Protein AF-A0AAW2UNB6-F1 (afdb_monomer_lite)

pLDDT: mean 79.35, std 23.28, range [27.25, 98.31]

Sequence (263 aa):
MTTSFGAATAAIIADDPKLHLARNSCGLRTASNSLLLTKRPHLFCPSSSPTASSLIRAVSTQPRYVDPLNVTAMACPALPLCPLAIAEAERGIPDLLKRVRAVFEKVGLKYNESVVIRVTGCPNGCARPYMAELGLVGDGPNSYQIWLGGTPNQTLLAKAFKDKVKIQDLEKVLEPLFYHWKRKRLSKESFGDFTNRMGHEKLLELVNKWEGIPLGASRYNLKLFADKETYEAMDTLARLQDKSAHQLAMDIIRDYVASHRKW

Secondary structure (DSSP, 8-state):
----------------TT----TT-TTS-SSSS-----SS--------------SS------GGGS-HHHHH-EE---TTT-TT-SS--TTTHHHHHHHHHHHHHHHT--TT----EEEESSTT-TT-GGGSSEEEEEEETTEEEEEE---TTS-S--EEEEEEEEGGGHHHHHHHHHHHHHHHPPTT--HHHHHHHH-HHHHHHHHHT---S--------------HHHHHHHHHHHHHTT--HHHHHHHHHHHHHHHH---

Structure (mmCIF, N/CA/C/O backbone):
data_AF-A0AAW2UNB6-F1
#
_entry.id   AF-A0AAW2UNB6-F1
#
loop_
_atom_site.group_PDB
_atom_site.id
_atom_site.type_symbol
_atom_site.label_atom_id
_atom_site.label_alt_id
_atom_site.label_comp_id
_atom_site.label_asym_id
_atom_site.label_entity_id
_atom_site.label_seq_id
_atom_site.pdbx_PDB_ins_code
_atom_site.Cartn_x
_atom_site.Cartn_y
_at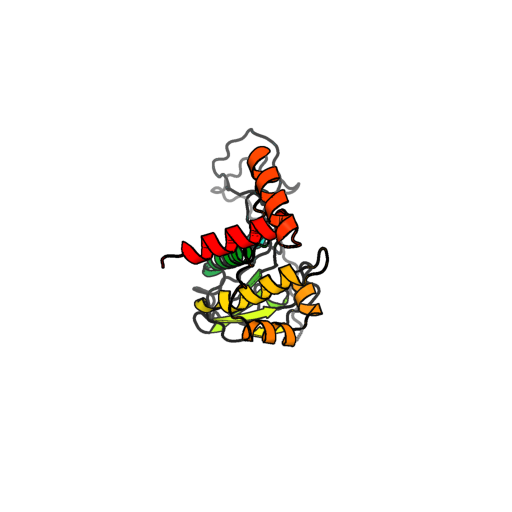om_site.Cartn_z
_atom_site.occupancy
_atom_site.B_iso_or_equiv
_atom_site.auth_seq_id
_atom_site.auth_comp_id
_atom_site.auth_asym_id
_atom_site.auth_atom_id
_atom_site.pdbx_PDB_model_num
ATOM 1 N N . MET A 1 1 ? 32.912 10.767 -16.570 1.00 33.16 1 MET A N 1
ATOM 2 C CA . MET A 1 1 ? 32.385 11.294 -17.846 1.00 33.16 1 MET A CA 1
ATOM 3 C C . MET A 1 1 ? 31.002 11.861 -17.589 1.00 33.16 1 MET A C 1
ATOM 5 O O . MET A 1 1 ? 30.066 11.114 -17.353 1.00 33.16 1 MET A O 1
ATOM 9 N N . THR A 1 2 ? 30.914 13.182 -17.512 1.00 30.66 2 THR A N 1
ATOM 10 C CA . THR A 1 2 ? 29.691 13.963 -17.311 1.00 30.66 2 THR A CA 1
ATOM 11 C C . THR A 1 2 ? 29.057 14.255 -18.667 1.00 30.66 2 THR A C 1
ATOM 13 O O . THR A 1 2 ? 29.658 14.964 -19.468 1.00 30.66 2 THR A O 1
ATOM 16 N N . THR A 1 3 ? 27.855 13.747 -18.937 1.00 30.19 3 THR A N 1
ATOM 17 C CA . THR A 1 3 ? 27.046 14.206 -20.076 1.00 30.19 3 THR A CA 1
ATOM 18 C C . THR A 1 3 ? 25.967 15.149 -19.563 1.00 30.19 3 THR A C 1
ATOM 20 O O . THR A 1 3 ? 24.977 14.728 -18.964 1.00 30.19 3 THR A O 1
ATOM 23 N N . SER A 1 4 ? 26.188 16.440 -19.783 1.00 30.59 4 SER A N 1
ATOM 24 C CA . SER A 1 4 ? 25.182 17.491 -19.683 1.00 30.59 4 SER A CA 1
ATOM 25 C C . SER A 1 4 ? 24.093 17.255 -20.730 1.00 30.59 4 SER A C 1
ATOM 27 O O . SER A 1 4 ? 24.366 17.326 -21.928 1.00 30.59 4 SER A O 1
ATOM 29 N N . PHE A 1 5 ? 22.861 16.989 -20.298 1.00 33.62 5 PHE A N 1
ATOM 30 C CA . PHE A 1 5 ? 21.703 17.035 -21.187 1.00 33.62 5 PHE A CA 1
ATOM 31 C C . PHE A 1 5 ? 21.308 18.498 -21.402 1.00 33.62 5 PHE A C 1
ATOM 33 O O . PHE A 1 5 ? 20.964 19.205 -20.455 1.00 33.62 5 PHE A O 1
ATOM 40 N N . GLY A 1 6 ? 21.433 18.945 -22.653 1.00 28.44 6 GLY A N 1
ATOM 41 C CA . GLY A 1 6 ? 21.100 20.290 -23.105 1.00 28.44 6 GLY A CA 1
ATOM 42 C C . GLY A 1 6 ? 19.622 20.635 -22.922 1.00 28.44 6 GLY A C 1
ATOM 43 O O . GLY A 1 6 ? 18.753 19.764 -22.857 1.00 28.44 6 GLY A O 1
ATOM 44 N N . ALA A 1 7 ? 19.362 21.938 -22.825 1.00 29.05 7 ALA A N 1
ATOM 45 C CA . ALA A 1 7 ? 18.032 22.521 -22.767 1.00 29.05 7 ALA A CA 1
ATOM 46 C C . ALA A 1 7 ? 17.142 21.991 -23.906 1.00 29.05 7 ALA A C 1
ATOM 48 O O . ALA A 1 7 ? 17.552 21.961 -25.065 1.00 29.05 7 ALA A O 1
ATOM 49 N N . ALA A 1 8 ? 15.921 21.575 -23.568 1.00 30.23 8 ALA A N 1
ATOM 50 C CA . ALA A 1 8 ? 14.939 21.127 -24.543 1.00 30.23 8 ALA A CA 1
ATOM 51 C C . ALA A 1 8 ? 14.483 22.314 -25.404 1.00 30.23 8 ALA A C 1
ATOM 53 O O . ALA A 1 8 ? 13.726 23.172 -24.948 1.00 30.23 8 ALA A O 1
ATOM 54 N N . THR A 1 9 ? 14.935 22.360 -26.654 1.00 27.25 9 THR A N 1
ATOM 55 C CA . THR A 1 9 ? 14.352 23.216 -27.688 1.00 27.25 9 THR A CA 1
ATOM 56 C C . THR A 1 9 ? 12.923 22.735 -27.929 1.00 27.25 9 THR A C 1
ATOM 58 O O . THR A 1 9 ? 12.704 21.595 -28.338 1.00 27.25 9 THR A O 1
ATOM 61 N N . ALA A 1 10 ? 11.933 23.572 -27.622 1.00 31.66 10 ALA A N 1
ATOM 62 C CA . ALA A 1 10 ? 10.537 23.274 -27.907 1.00 31.66 10 ALA A CA 1
ATOM 63 C C . ALA A 1 10 ? 10.350 23.133 -29.426 1.00 31.66 10 ALA A C 1
ATOM 65 O O . ALA A 1 10 ? 10.531 24.097 -30.167 1.00 31.66 10 ALA A O 1
ATOM 66 N N . ALA A 1 11 ? 9.995 21.937 -29.897 1.00 30.02 11 ALA A N 1
ATOM 67 C CA . ALA A 1 11 ? 9.543 21.751 -31.267 1.00 30.02 11 ALA A CA 1
ATOM 68 C C . ALA A 1 11 ? 8.113 22.299 -31.374 1.00 30.02 11 ALA A C 1
ATOM 70 O O . ALA A 1 11 ? 7.162 21.705 -30.867 1.00 30.02 11 ALA A O 1
ATOM 71 N N . ILE A 1 12 ? 7.975 23.469 -31.993 1.00 36.62 12 ILE A N 1
ATOM 72 C CA . ILE A 1 12 ? 6.683 24.027 -32.387 1.00 36.62 12 ILE A CA 1
ATOM 73 C C . ILE A 1 12 ? 6.229 23.220 -33.606 1.00 36.62 12 ILE A C 1
ATOM 75 O O . ILE A 1 12 ? 6.825 23.332 -34.674 1.00 36.62 12 ILE A O 1
ATOM 79 N N . ILE A 1 13 ? 5.206 22.379 -33.447 1.00 41.16 13 ILE A N 1
ATOM 80 C CA . ILE A 1 13 ? 4.530 21.755 -34.589 1.00 41.16 13 ILE A CA 1
ATOM 81 C C . ILE A 1 13 ? 3.732 22.872 -35.264 1.00 41.16 13 ILE A C 1
ATOM 83 O O . ILE A 1 13 ? 2.680 23.275 -34.770 1.00 41.16 13 ILE A O 1
ATOM 87 N N . ALA A 1 14 ? 4.288 23.433 -36.334 1.00 39.94 14 ALA A N 1
ATOM 88 C CA . ALA A 1 14 ? 3.606 24.417 -37.157 1.00 39.94 14 ALA A CA 1
ATOM 89 C C . ALA A 1 14 ? 2.540 23.710 -38.008 1.00 39.94 14 ALA A C 1
ATOM 91 O O . ALA A 1 14 ? 2.872 22.819 -38.784 1.00 39.94 14 ALA A O 1
ATOM 92 N N . ASP A 1 15 ? 1.283 24.108 -37.802 1.00 47.50 15 ASP A N 1
ATOM 93 C CA . ASP A 1 15 ? 0.131 23.957 -38.700 1.00 47.50 15 ASP A CA 1
ATOM 94 C C . ASP A 1 15 ? 0.081 22.663 -39.539 1.00 47.50 15 ASP A C 1
ATOM 96 O O . ASP A 1 15 ? 0.280 22.674 -40.754 1.00 47.50 15 ASP A O 1
ATOM 100 N N . ASP A 1 16 ? -0.264 21.540 -38.900 1.00 46.62 16 ASP A N 1
ATOM 101 C CA . ASP A 1 16 ? -0.720 20.353 -39.630 1.00 46.62 16 ASP A CA 1
ATOM 102 C C . ASP A 1 16 ? -2.157 20.602 -40.147 1.00 46.62 16 ASP A C 1
ATOM 104 O O . ASP A 1 16 ? -3.067 20.826 -39.338 1.00 46.62 16 ASP A O 1
ATOM 108 N N . PRO A 1 17 ? -2.407 20.552 -41.471 1.00 48.25 17 PRO A N 1
ATOM 109 C CA . PRO A 1 17 ? -3.712 20.846 -42.067 1.00 48.25 17 PRO A CA 1
ATOM 110 C C . PRO A 1 17 ? -4.826 19.870 -41.657 1.00 48.25 17 PRO A C 1
ATOM 112 O O . PRO A 1 17 ? -5.994 20.144 -41.923 1.00 48.25 17 PRO A O 1
ATOM 115 N N . LYS A 1 18 ? -4.509 18.742 -41.004 1.00 40.97 18 LYS A N 1
ATOM 116 C CA . LYS A 1 18 ? -5.511 17.812 -40.450 1.00 40.97 18 LYS A CA 1
ATOM 117 C C . LYS A 1 18 ? -5.916 18.140 -39.007 1.00 40.97 18 LYS A C 1
ATOM 119 O O . LYS A 1 18 ? -6.888 17.574 -38.508 1.00 40.97 18 LYS A O 1
ATOM 124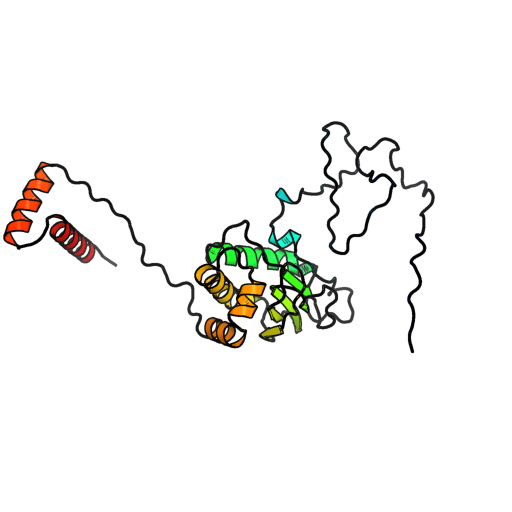 N N . LEU A 1 19 ? -5.208 19.051 -38.337 1.00 39.25 19 LEU A N 1
ATOM 125 C CA . LEU A 1 19 ? -5.447 19.468 -36.953 1.00 39.25 19 LEU A CA 1
ATOM 126 C C . LEU A 1 19 ? -6.080 20.866 -36.915 1.00 39.25 19 LEU A C 1
ATOM 128 O O . LEU A 1 19 ? -5.443 21.876 -36.629 1.00 39.25 19 LEU A O 1
ATOM 132 N N . HIS A 1 20 ? -7.386 20.933 -37.169 1.00 38.94 20 HIS A N 1
ATOM 133 C CA . HIS A 1 20 ? -8.144 22.175 -37.017 1.00 38.94 20 HIS A CA 1
ATOM 134 C C . HIS A 1 20 ? -8.488 22.442 -35.541 1.00 38.94 20 HIS A C 1
ATOM 136 O O . HIS A 1 20 ? -9.524 22.012 -35.033 1.00 38.94 20 HIS A O 1
ATOM 142 N N . LEU A 1 21 ? -7.634 23.197 -34.844 1.00 41.09 21 LEU A N 1
ATOM 143 C CA . LEU A 1 21 ? -7.972 23.800 -33.551 1.00 41.09 21 LEU A CA 1
ATOM 144 C C . LEU A 1 21 ? -8.838 25.048 -33.787 1.00 41.09 21 LEU A C 1
ATOM 146 O O . LEU A 1 21 ? -8.378 26.055 -34.328 1.00 41.09 21 LEU A O 1
ATOM 150 N N . ALA A 1 22 ? -10.113 24.990 -33.398 1.00 34.66 22 ALA A N 1
ATOM 151 C CA . ALA A 1 22 ? -11.035 26.113 -33.541 1.00 34.66 22 ALA A CA 1
ATOM 152 C C . ALA A 1 22 ? -10.519 27.350 -32.776 1.00 34.66 22 ALA A C 1
ATOM 154 O O . ALA A 1 22 ? -10.345 27.314 -31.558 1.00 34.66 22 ALA A O 1
ATOM 155 N N . ARG A 1 23 ? -10.324 28.476 -33.482 1.00 39.12 23 ARG A N 1
ATOM 156 C CA . ARG A 1 23 ? -9.738 29.722 -32.935 1.00 39.12 23 ARG A CA 1
ATOM 157 C C . ARG A 1 23 ? -10.489 30.305 -31.719 1.00 39.12 23 ARG A C 1
ATOM 159 O O . ARG A 1 23 ? -9.885 31.050 -30.947 1.00 39.12 23 ARG A O 1
ATOM 166 N N . ASN A 1 24 ? -11.746 29.906 -31.489 1.00 35.03 24 ASN A N 1
ATOM 167 C CA . ASN A 1 24 ? -12.619 30.429 -30.427 1.00 35.03 24 ASN A CA 1
ATOM 168 C C . ASN A 1 24 ? -13.118 29.388 -29.402 1.00 35.03 24 ASN A C 1
ATOM 170 O O . ASN A 1 24 ? -14.118 29.625 -28.729 1.00 35.03 24 ASN A O 1
ATOM 174 N N . SER A 1 25 ? -12.434 28.256 -29.210 1.00 33.47 25 SER A N 1
ATOM 175 C CA . SER A 1 25 ? -12.732 27.387 -28.061 1.00 33.47 25 SER A CA 1
ATOM 176 C C . SER A 1 25 ? -12.062 27.912 -26.784 1.00 33.47 25 SER A C 1
ATOM 178 O O . SER A 1 25 ? -10.837 27.859 -26.650 1.00 33.47 25 SER A O 1
ATOM 180 N N . CYS A 1 26 ? -12.857 28.370 -25.814 1.00 37.81 26 CYS A N 1
ATOM 181 C CA . CYS A 1 26 ? -12.414 28.704 -24.453 1.00 37.81 26 CYS A CA 1
ATOM 182 C C . CYS A 1 26 ? -12.184 27.422 -23.620 1.00 37.81 26 CYS A C 1
ATOM 184 O O . CYS A 1 26 ? -12.804 27.207 -22.583 1.00 37.81 26 CYS A O 1
ATOM 186 N N . GLY A 1 27 ? -11.361 26.505 -24.137 1.00 35.19 27 GLY A N 1
ATOM 187 C CA . GLY A 1 27 ? -11.127 25.185 -23.539 1.00 35.19 27 GLY A CA 1
ATOM 188 C C . GLY A 1 27 ? -9.658 24.806 -23.350 1.00 35.19 27 GLY A C 1
ATOM 189 O O . GLY A 1 27 ? -9.386 23.808 -22.697 1.00 35.19 27 GLY A O 1
ATOM 190 N N . LEU A 1 28 ? -8.709 25.578 -23.891 1.00 41.44 28 LEU A N 1
ATOM 191 C CA . LEU A 1 28 ? -7.283 25.208 -23.930 1.00 41.44 28 LEU A CA 1
ATOM 192 C C . LEU A 1 28 ? -6.328 26.413 -23.828 1.00 41.44 28 LEU A C 1
ATOM 194 O O . LEU A 1 28 ? -5.183 26.332 -24.262 1.00 41.44 28 LEU A O 1
ATOM 198 N N . ARG A 1 29 ? -6.771 27.544 -23.264 1.00 34.41 29 ARG A N 1
ATOM 199 C CA . ARG A 1 29 ? -5.886 28.699 -23.046 1.00 34.41 29 ARG A CA 1
ATOM 200 C C . ARG A 1 29 ? -5.427 28.772 -21.590 1.00 34.41 29 ARG A C 1
ATOM 202 O O . ARG A 1 29 ? -6.112 29.337 -20.747 1.00 34.41 29 ARG A O 1
ATOM 209 N N . THR A 1 30 ? -4.220 28.289 -21.313 1.00 39.94 30 THR A N 1
ATOM 210 C CA . THR A 1 30 ? -3.265 29.150 -20.596 1.00 39.94 30 THR A CA 1
ATOM 211 C C . THR A 1 30 ? -2.812 30.244 -21.572 1.00 39.94 30 THR A C 1
ATOM 213 O O . THR A 1 30 ? -2.997 30.084 -22.773 1.00 39.94 30 THR A O 1
ATOM 216 N N . ALA A 1 31 ? -2.289 31.383 -21.106 1.00 44.84 31 ALA A N 1
ATOM 217 C CA . ALA A 1 31 ? -2.002 32.575 -21.933 1.00 44.84 31 ALA A CA 1
ATOM 218 C C . ALA A 1 31 ? -1.123 32.337 -23.191 1.00 44.84 31 ALA A C 1
ATOM 220 O O . ALA A 1 31 ? -1.015 33.206 -24.051 1.00 44.84 31 ALA A O 1
ATOM 221 N N . SER A 1 32 ? -0.571 31.137 -23.330 1.00 41.16 32 SER A N 1
ATOM 222 C CA . SER A 1 32 ? 0.073 30.594 -24.516 1.00 41.16 32 SER A CA 1
ATOM 223 C C . SER A 1 32 ? -0.605 29.251 -24.820 1.00 41.16 32 SER A C 1
ATOM 225 O O . SER A 1 32 ? -0.838 28.484 -23.885 1.00 41.16 32 SER A O 1
ATOM 227 N N . ASN A 1 33 ? -0.926 28.957 -26.086 1.00 41.03 33 ASN A N 1
ATOM 228 C CA . ASN A 1 33 ? -1.478 27.676 -26.570 1.00 41.03 33 ASN A CA 1
ATOM 229 C C . ASN A 1 33 ? -0.504 26.491 -26.335 1.00 41.03 33 ASN A C 1
ATOM 231 O O . ASN A 1 33 ? -0.044 25.856 -27.280 1.00 41.03 33 ASN A O 1
ATOM 235 N N . SER A 1 34 ? -0.130 26.207 -25.090 1.00 43.59 34 SER A N 1
ATOM 236 C CA . SER A 1 34 ? 0.835 25.184 -24.701 1.00 43.59 34 SER A CA 1
ATOM 237 C C . SER A 1 34 ? 0.231 24.253 -23.652 1.00 43.59 34 SER A C 1
ATOM 239 O O . SER A 1 34 ? -0.298 24.680 -22.627 1.00 43.59 34 SER A O 1
ATOM 241 N N . LEU A 1 35 ? 0.313 22.946 -23.911 1.00 48.44 35 LEU A N 1
ATOM 242 C CA . LEU A 1 35 ? -0.017 21.910 -22.936 1.00 48.44 35 LEU A CA 1
ATOM 243 C C . LEU A 1 35 ? 1.190 21.706 -22.013 1.00 48.44 35 LEU A C 1
ATOM 245 O O . LEU A 1 35 ? 2.261 21.297 -22.461 1.00 48.44 35 LEU A O 1
ATOM 249 N N . LEU A 1 36 ? 1.028 21.991 -20.720 1.00 47.94 36 LEU A N 1
ATOM 250 C CA . LEU A 1 36 ? 2.067 21.741 -19.724 1.00 47.94 36 LEU A CA 1
ATOM 251 C C . LEU A 1 36 ? 2.064 20.262 -19.321 1.00 47.94 36 LEU A C 1
ATOM 253 O O . LEU A 1 36 ? 1.137 19.782 -18.670 1.00 47.94 36 LEU A O 1
ATOM 257 N N . LEU A 1 37 ? 3.135 19.547 -19.667 1.00 47.97 37 LEU A N 1
ATOM 258 C CA . LEU A 1 37 ? 3.417 18.221 -19.123 1.00 47.97 37 LEU A CA 1
ATOM 259 C C . LEU A 1 37 ? 3.918 18.376 -17.686 1.00 47.97 37 LEU A C 1
ATOM 261 O O . LEU A 1 37 ? 5.074 18.706 -17.423 1.00 47.97 37 LEU A O 1
ATOM 265 N N . THR A 1 38 ? 3.029 18.168 -16.727 1.00 52.50 38 THR A N 1
ATOM 266 C CA . THR A 1 38 ? 3.368 18.200 -15.307 1.00 52.50 38 THR A CA 1
ATOM 267 C C . THR A 1 38 ? 4.067 16.897 -14.886 1.00 52.50 38 THR A C 1
ATOM 269 O O . THR A 1 38 ? 3.759 15.815 -15.378 1.00 52.50 38 THR A O 1
ATOM 272 N N . LYS A 1 39 ? 4.994 16.966 -13.912 1.00 51.88 39 LYS A N 1
ATOM 273 C CA . LYS A 1 39 ? 5.730 15.792 -13.365 1.00 51.88 39 LYS A CA 1
ATOM 274 C C . LYS A 1 39 ? 4.832 14.719 -12.713 1.00 51.88 39 LYS A C 1
ATOM 276 O O . LYS A 1 39 ? 5.321 13.639 -12.364 1.00 51.88 39 LYS A O 1
ATOM 281 N N . ARG A 1 40 ? 3.556 15.053 -12.511 1.00 50.62 40 ARG A N 1
ATOM 282 C CA . ARG A 1 40 ? 2.411 14.176 -12.232 1.00 50.62 40 ARG A CA 1
ATOM 283 C C . ARG A 1 40 ? 1.399 14.445 -13.346 1.00 50.62 40 ARG A C 1
ATOM 285 O O . ARG A 1 40 ? 1.165 15.628 -13.559 1.00 50.62 40 ARG A O 1
ATOM 292 N N . PRO A 1 41 ? 0.797 13.474 -14.041 1.00 46.66 41 PRO A N 1
ATOM 293 C CA . PRO A 1 41 ? -0.220 13.766 -15.051 1.00 46.66 41 PRO A CA 1
ATOM 294 C C . PRO A 1 41 ? -1.490 14.320 -14.377 1.00 46.66 41 PRO A C 1
ATOM 296 O O . PRO A 1 41 ? -2.395 13.586 -13.996 1.00 46.66 41 PRO A O 1
ATOM 299 N N . HIS A 1 42 ? -1.549 15.637 -14.192 1.00 47.62 42 HIS A N 1
ATOM 300 C CA . HIS A 1 42 ? -2.738 16.367 -13.766 1.00 47.62 42 HIS A CA 1
ATOM 301 C C . HIS A 1 42 ? -3.031 17.411 -14.833 1.00 47.62 42 HIS A C 1
ATOM 303 O O . HIS A 1 42 ? -2.680 18.579 -14.703 1.00 47.62 42 HIS A O 1
ATOM 309 N N . LEU A 1 43 ? -3.659 16.969 -15.919 1.00 40.38 43 LEU A N 1
ATOM 310 C CA . LEU A 1 43 ? -4.240 17.878 -16.899 1.00 40.38 43 LEU A CA 1
ATOM 311 C C . LEU A 1 43 ? -5.533 18.449 -16.316 1.00 40.38 43 LEU A C 1
ATOM 313 O O . LEU A 1 43 ? -6.593 17.870 -16.531 1.00 40.38 43 LEU A O 1
ATOM 317 N N . PHE A 1 44 ? -5.466 19.564 -15.580 1.00 50.81 44 PHE A N 1
ATOM 318 C CA . PHE A 1 44 ? -6.676 20.327 -15.260 1.00 50.81 44 PHE A CA 1
ATOM 319 C C . PHE A 1 44 ? -6.484 21.843 -15.207 1.00 50.81 44 PHE A C 1
ATOM 321 O O . PHE A 1 44 ? -5.643 22.370 -14.484 1.00 50.81 44 PHE A O 1
ATOM 328 N N . CYS A 1 45 ? -7.381 22.512 -15.934 1.00 37.00 45 CYS A N 1
ATOM 329 C CA . CYS A 1 45 ? -7.731 23.923 -15.851 1.00 37.00 45 CYS A CA 1
ATOM 330 C C . CYS A 1 45 ? -9.231 23.995 -15.472 1.00 37.00 45 CYS A C 1
ATOM 332 O O . CYS A 1 45 ? -10.010 23.196 -16.004 1.00 37.00 45 CYS A O 1
ATOM 334 N N . PRO A 1 46 ? -9.671 24.871 -14.551 1.00 31.69 46 PRO A N 1
ATOM 335 C CA . PRO A 1 46 ? -11.074 24.968 -14.161 1.00 31.69 46 PRO A CA 1
ATOM 336 C C . PRO A 1 46 ? -11.827 25.861 -15.160 1.00 31.69 46 PRO A C 1
ATOM 338 O O . PRO A 1 46 ? -11.582 27.062 -15.204 1.00 31.69 46 PRO A O 1
ATOM 341 N N . SER A 1 47 ? -12.749 25.317 -15.961 1.00 36.12 47 SER A N 1
ATOM 342 C CA . SER A 1 47 ? -13.651 26.150 -16.769 1.00 36.12 47 SER A CA 1
ATOM 343 C C . SER A 1 47 ? -15.004 26.329 -16.079 1.00 36.12 47 SER A C 1
ATOM 345 O O . SER A 1 47 ? -15.778 25.393 -15.883 1.00 36.12 47 SER A O 1
ATOM 347 N N . SER A 1 48 ? -15.293 27.577 -15.722 1.00 37.72 48 SER A N 1
ATOM 348 C CA . SER A 1 48 ? -16.624 28.084 -15.407 1.00 37.72 48 SER A CA 1
ATOM 349 C C . SER A 1 48 ? -17.181 28.808 -16.642 1.00 37.72 48 SER A C 1
ATOM 351 O O . SER A 1 48 ? -16.969 30.006 -16.792 1.00 37.72 48 SER A O 1
ATOM 353 N N . SER A 1 49 ? -17.841 28.106 -17.567 1.00 34.12 49 SER A N 1
ATOM 354 C CA . SER A 1 49 ? -18.880 28.694 -18.443 1.00 34.12 49 SER A CA 1
ATOM 355 C C . SER A 1 49 ? -19.637 27.606 -19.235 1.00 34.12 49 SER A C 1
ATOM 357 O O . SER A 1 49 ? -19.021 26.614 -19.629 1.00 34.12 49 SER A O 1
ATOM 359 N N . PRO A 1 50 ? -20.962 27.745 -19.462 1.00 42.78 50 PRO A N 1
ATOM 360 C CA . PRO A 1 50 ? -21.820 26.663 -19.955 1.00 42.78 50 PRO A CA 1
ATOM 361 C C . PRO A 1 50 ? -22.110 26.694 -21.471 1.00 42.78 50 PRO A C 1
ATOM 363 O O . PRO A 1 50 ? -23.096 26.111 -21.910 1.00 42.78 50 PRO A O 1
ATOM 366 N N . THR A 1 51 ? -21.296 27.348 -22.301 1.00 41.94 51 THR A N 1
ATOM 367 C CA . THR A 1 51 ? -21.643 27.581 -23.718 1.00 41.94 51 THR A CA 1
ATOM 368 C C . THR A 1 51 ? -20.464 27.362 -24.661 1.00 41.94 51 THR A C 1
ATOM 370 O O . THR A 1 51 ? -19.789 28.315 -25.032 1.00 41.94 51 THR A O 1
ATOM 373 N N . ALA A 1 52 ? -20.215 26.107 -25.046 1.00 40.47 52 ALA A N 1
ATOM 374 C CA . ALA A 1 52 ? -19.649 25.717 -26.347 1.00 40.47 52 ALA A CA 1
ATOM 375 C C . ALA A 1 52 ? -19.507 24.187 -26.415 1.00 40.47 52 ALA A C 1
ATOM 377 O O . ALA A 1 52 ? -18.701 23.587 -25.704 1.00 40.47 52 ALA A O 1
ATOM 378 N N . SER A 1 53 ? -20.278 23.544 -27.288 1.00 39.38 53 SER A N 1
ATOM 379 C CA . SER A 1 53 ? -20.136 22.128 -27.630 1.00 39.38 53 SER A CA 1
ATOM 380 C C . SER A 1 53 ? -18.927 21.926 -28.554 1.00 39.38 53 SER A C 1
ATOM 382 O O . SER A 1 53 ? -19.035 22.103 -29.766 1.00 39.38 53 SER A O 1
ATOM 384 N N . SER A 1 54 ? -17.765 21.570 -28.003 1.00 38.78 54 SER A N 1
ATOM 385 C CA . SER A 1 54 ? -16.620 21.107 -28.798 1.00 38.78 54 SER A CA 1
ATOM 386 C C . SER A 1 54 ? -16.792 19.630 -29.186 1.00 38.78 54 SER A C 1
ATOM 388 O O . SER A 1 54 ? -17.051 18.789 -28.326 1.00 38.78 54 SER A O 1
ATOM 390 N N . LEU A 1 55 ? -16.614 19.310 -30.476 1.00 41.12 55 LEU A N 1
ATOM 391 C CA . LEU A 1 55 ? -16.728 17.952 -31.050 1.00 41.12 55 LEU A CA 1
ATOM 392 C C . LEU A 1 55 ? -15.708 16.943 -30.492 1.00 41.12 55 LEU A C 1
ATOM 394 O O . LEU A 1 55 ? -15.933 15.741 -30.567 1.00 41.12 55 LEU A O 1
ATOM 398 N N . ILE A 1 56 ? -14.625 17.412 -29.868 1.00 40.91 56 ILE A N 1
ATOM 399 C CA . ILE A 1 56 ? -13.776 16.590 -29.004 1.00 40.91 56 ILE A CA 1
ATOM 400 C C . ILE A 1 56 ? -13.967 17.109 -27.584 1.00 40.91 56 ILE A C 1
ATOM 402 O O . ILE A 1 56 ? -13.351 18.087 -27.157 1.00 40.91 56 ILE A O 1
ATOM 406 N N . ARG A 1 57 ? -14.882 16.483 -26.848 1.00 36.53 57 ARG A N 1
ATOM 407 C CA . ARG A 1 57 ? -14.956 16.651 -25.401 1.00 36.53 57 ARG A CA 1
ATOM 408 C C . ARG A 1 57 ? -13.928 15.689 -24.827 1.00 36.53 57 ARG A C 1
ATOM 410 O O . ARG A 1 57 ? -14.205 14.501 -24.712 1.00 36.53 57 ARG A O 1
ATOM 417 N N . ALA A 1 58 ? -12.737 16.181 -24.484 1.00 48.22 58 ALA A 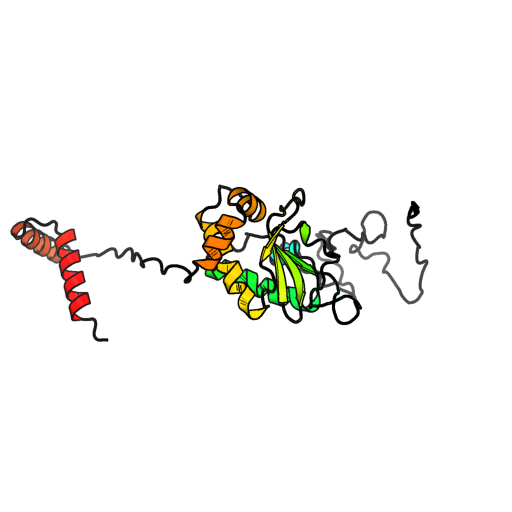N 1
ATOM 418 C CA . ALA A 1 58 ? -11.918 15.470 -23.513 1.00 48.22 58 ALA A CA 1
ATOM 419 C C . ALA A 1 58 ? -12.782 15.371 -22.249 1.00 48.22 58 ALA A C 1
ATOM 421 O O . ALA A 1 58 ? -12.998 16.367 -21.555 1.00 48.22 58 ALA A O 1
ATOM 422 N N . VAL A 1 59 ? -13.399 14.209 -22.024 1.00 47.41 59 VAL A N 1
ATOM 423 C CA . VAL A 1 59 ? -14.213 13.955 -20.836 1.00 47.41 59 VAL A CA 1
ATOM 424 C C . VAL A 1 59 ? -13.234 13.791 -19.685 1.00 47.41 59 VAL A C 1
ATOM 426 O O . VAL A 1 59 ? -12.872 12.691 -19.290 1.00 47.41 59 VAL A O 1
ATOM 429 N N . SER A 1 60 ? -12.726 14.917 -19.201 1.00 58.16 60 SER A N 1
ATOM 430 C CA . SER A 1 60 ? -11.836 14.950 -18.058 1.00 58.16 60 SER A CA 1
ATOM 431 C C . SER A 1 60 ? -12.712 15.027 -16.811 1.00 58.16 60 SER A C 1
ATOM 433 O O . SER A 1 60 ? -13.354 16.046 -16.545 1.00 58.16 60 SER A O 1
ATOM 435 N N . THR A 1 61 ? -12.807 13.924 -16.070 1.00 63.66 61 THR A N 1
ATOM 436 C CA . THR A 1 61 ? -13.540 13.873 -14.799 1.00 63.66 61 THR A CA 1
ATOM 437 C C . THR A 1 61 ? -12.843 14.766 -13.783 1.00 63.66 61 THR A C 1
ATOM 439 O O . THR A 1 61 ? -11.691 14.507 -13.438 1.00 63.66 61 THR A O 1
ATOM 442 N N . GLN A 1 62 ? -13.519 15.813 -13.299 1.00 68.38 62 GLN A N 1
ATOM 443 C CA . GLN A 1 62 ? -12.918 16.740 -12.334 1.00 68.38 62 GLN A CA 1
ATOM 444 C C . GLN A 1 62 ? -12.354 15.968 -11.125 1.00 68.38 62 GLN A C 1
ATOM 446 O O . GLN A 1 62 ? -13.014 15.030 -10.671 1.00 68.38 62 GLN A O 1
ATOM 451 N N . PRO A 1 63 ? -11.212 16.382 -10.537 1.00 71.25 63 PRO A N 1
ATOM 452 C CA . PRO A 1 63 ? -10.580 15.668 -9.422 1.00 71.25 63 PRO A CA 1
ATOM 453 C C . PRO A 1 63 ? -11.501 15.413 -8.222 1.00 71.25 63 PRO A C 1
ATOM 455 O O . PRO A 1 63 ? -11.307 14.452 -7.492 1.00 71.25 63 PRO A O 1
ATOM 458 N N . ARG A 1 64 ? -12.541 16.237 -8.039 1.00 76.19 64 ARG A N 1
ATOM 459 C CA . ARG A 1 64 ? -13.565 16.054 -6.998 1.00 76.19 64 ARG A CA 1
ATOM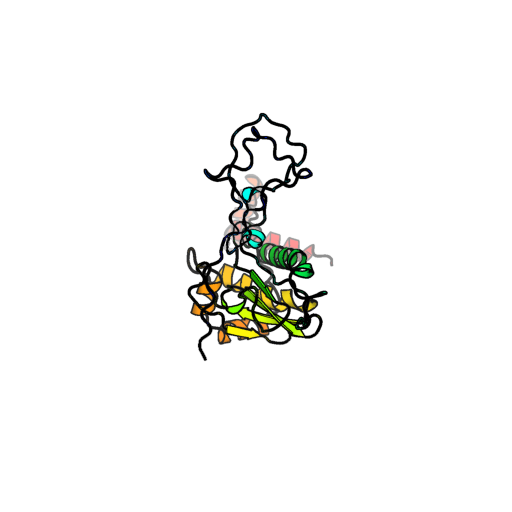 460 C C . ARG A 1 64 ? -14.369 14.754 -7.150 1.00 76.19 64 ARG A C 1
ATOM 462 O O . ARG A 1 64 ? -14.874 14.247 -6.156 1.00 76.19 64 ARG A O 1
ATOM 469 N N . TYR A 1 65 ? -14.498 14.238 -8.371 1.00 81.62 65 TYR A N 1
ATOM 470 C CA . TYR A 1 65 ? -15.196 12.986 -8.682 1.00 81.62 65 TYR A CA 1
ATOM 471 C C . TYR A 1 65 ? -14.248 11.784 -8.769 1.00 81.62 65 TYR A C 1
ATOM 473 O O . TYR A 1 65 ? -14.680 10.685 -9.105 1.00 81.62 65 TYR A O 1
ATOM 481 N N . VAL A 1 66 ? -12.958 11.987 -8.496 1.00 86.88 66 VAL A N 1
ATOM 482 C CA . VAL A 1 66 ? -11.935 10.946 -8.534 1.00 86.88 66 VAL A CA 1
ATOM 483 C C . VAL A 1 66 ? -11.568 10.571 -7.102 1.00 86.88 66 VAL A C 1
ATOM 485 O O . VAL A 1 66 ? -11.476 11.427 -6.224 1.00 86.88 66 VAL A O 1
ATOM 488 N N . ASP A 1 67 ? -11.360 9.279 -6.860 1.00 89.81 67 ASP A N 1
ATOM 489 C CA . ASP A 1 67 ? -10.870 8.792 -5.574 1.00 89.81 67 ASP A CA 1
ATOM 490 C C . ASP A 1 67 ? -9.540 9.498 -5.207 1.00 89.81 67 ASP A C 1
ATOM 492 O O . ASP A 1 67 ? -8.614 9.512 -6.027 1.00 89.81 67 ASP A O 1
ATOM 496 N N . PRO A 1 68 ? -9.401 10.059 -3.988 1.00 92.25 68 PRO A N 1
ATOM 497 C CA . PRO A 1 68 ? -8.162 10.684 -3.524 1.00 92.25 68 PRO A CA 1
ATOM 498 C C . PRO A 1 68 ? -6.891 9.829 -3.660 1.00 92.25 68 PRO A C 1
ATOM 500 O O . PRO A 1 68 ? -5.800 10.394 -3.748 1.00 92.25 68 PRO A O 1
ATOM 503 N N . LEU A 1 69 ? -6.998 8.496 -3.666 1.00 93.25 69 LEU A N 1
ATOM 504 C CA . LEU A 1 69 ? -5.884 7.574 -3.918 1.00 93.25 69 LEU A CA 1
ATOM 505 C C . LEU A 1 69 ? -5.417 7.655 -5.374 1.00 93.25 69 LEU A C 1
ATOM 507 O O . LEU A 1 69 ? -4.220 7.724 -5.637 1.00 93.25 69 LEU A O 1
ATOM 511 N N . ASN A 1 70 ? -6.351 7.719 -6.325 1.00 92.75 70 ASN A N 1
ATOM 512 C CA . ASN A 1 70 ? -6.040 7.802 -7.755 1.00 92.75 70 ASN A CA 1
ATOM 513 C C . ASN A 1 70 ? -5.370 9.136 -8.112 1.00 92.75 70 ASN A C 1
ATOM 515 O O . ASN A 1 70 ? -4.568 9.193 -9.039 1.00 92.75 70 ASN A O 1
ATOM 519 N N . VAL A 1 71 ? -5.672 10.208 -7.371 1.00 90.88 71 VAL A N 1
ATOM 520 C CA . VAL A 1 71 ? -5.076 11.533 -7.600 1.00 90.88 71 VAL A CA 1
ATOM 521 C C . VAL A 1 71 ? -3.578 11.539 -7.289 1.00 90.88 71 VAL A C 1
ATOM 523 O O . VAL A 1 71 ? -2.819 12.227 -7.955 1.00 90.88 71 VAL A O 1
ATOM 526 N N . THR A 1 72 ? -3.105 10.799 -6.292 1.00 91.81 72 THR A N 1
ATOM 527 C CA . THR A 1 72 ? -1.672 10.793 -5.937 1.00 91.81 72 THR A CA 1
ATOM 528 C C . THR A 1 72 ? -0.926 9.572 -6.470 1.00 91.81 72 THR A C 1
ATOM 530 O O . THR A 1 72 ? 0.310 9.535 -6.391 1.00 91.81 72 THR A O 1
ATOM 533 N N . ALA A 1 73 ? -1.654 8.607 -7.036 1.00 94.81 73 ALA A N 1
ATOM 534 C CA . ALA A 1 73 ? -1.096 7.372 -7.546 1.00 94.81 73 ALA A CA 1
ATOM 535 C C . ALA A 1 73 ? -0.338 7.544 -8.867 1.00 94.81 73 ALA A C 1
ATOM 537 O O . ALA A 1 73 ? -0.717 8.324 -9.738 1.00 94.81 73 ALA A O 1
ATOM 538 N N . MET A 1 74 ? 0.747 6.783 -9.029 1.00 96.38 74 MET A N 1
ATOM 539 C CA . MET A 1 74 ? 1.492 6.701 -10.289 1.00 96.38 74 MET A CA 1
ATOM 540 C C . MET A 1 74 ? 2.012 5.285 -10.524 1.00 96.38 74 MET A C 1
ATOM 542 O O . MET A 1 74 ? 2.447 4.610 -9.591 1.00 96.38 74 MET A O 1
ATOM 546 N N . ALA A 1 75 ? 2.037 4.875 -11.788 1.00 97.56 75 ALA A N 1
ATOM 547 C CA . ALA A 1 75 ? 2.643 3.630 -12.233 1.00 97.56 75 ALA A CA 1
ATOM 548 C C . ALA A 1 75 ? 3.628 3.882 -13.381 1.00 97.56 75 ALA A C 1
ATOM 550 O O . ALA A 1 75 ? 3.531 4.899 -14.067 1.00 97.56 75 ALA A O 1
ATOM 551 N N . CYS A 1 76 ? 4.588 2.977 -13.582 1.00 97.25 76 CYS A N 1
ATOM 552 C CA . CYS A 1 76 ? 5.374 2.955 -14.816 1.00 97.25 76 CYS A CA 1
ATOM 553 C C . CYS A 1 76 ? 4.682 2.089 -15.882 1.00 97.25 76 CYS A C 1
ATOM 555 O O . CYS A 1 76 ? 3.864 1.247 -15.508 1.00 97.25 76 CYS A O 1
ATOM 557 N N . PRO A 1 77 ? 5.042 2.224 -17.171 1.00 97.62 77 PRO A N 1
ATOM 558 C CA . PRO A 1 77 ? 4.417 1.431 -18.230 1.00 97.62 77 PRO A CA 1
ATOM 559 C C . PRO A 1 77 ? 4.520 -0.079 -17.998 1.00 97.62 77 PRO A C 1
ATOM 561 O O . PRO A 1 77 ? 3.537 -0.797 -18.124 1.00 97.62 77 PRO A O 1
ATOM 564 N N . ALA A 1 78 ? 5.701 -0.548 -17.577 1.00 97.50 78 ALA A N 1
ATOM 565 C CA . ALA A 1 78 ? 5.992 -1.967 -17.380 1.00 97.50 78 ALA A CA 1
ATOM 566 C C . ALA A 1 78 ? 5.617 -2.816 -18.619 1.00 97.50 78 ALA A C 1
ATOM 568 O O . ALA A 1 78 ? 5.968 -2.456 -19.746 1.00 97.50 78 ALA A O 1
ATOM 569 N N . LEU A 1 79 ? 4.975 -3.968 -18.424 1.00 95.31 79 LEU A N 1
ATOM 570 C CA . LEU A 1 79 ? 4.529 -4.839 -19.510 1.00 95.31 79 LEU A CA 1
ATOM 571 C C . LEU A 1 79 ? 3.411 -4.168 -20.339 1.00 95.31 79 LEU A C 1
ATOM 573 O O . LEU A 1 79 ? 2.599 -3.430 -19.783 1.00 95.31 79 LEU A O 1
ATOM 577 N N . PRO A 1 80 ? 3.321 -4.425 -21.661 1.00 96.38 80 PRO A N 1
ATOM 578 C CA . PRO A 1 80 ? 4.046 -5.448 -22.425 1.00 96.38 80 PRO A CA 1
ATOM 579 C C . PRO A 1 80 ? 5.315 -4.947 -23.137 1.00 96.38 80 PRO A C 1
ATOM 581 O O . PRO A 1 80 ? 6.014 -5.748 -23.745 1.00 96.38 80 PRO A O 1
ATOM 584 N N . LEU A 1 81 ? 5.604 -3.641 -23.104 1.00 97.38 81 LEU A N 1
ATOM 585 C CA . LEU A 1 81 ? 6.639 -3.035 -23.955 1.00 97.38 81 LEU A CA 1
ATOM 586 C C . LEU A 1 81 ? 7.962 -2.755 -23.237 1.00 97.38 81 LEU A C 1
ATOM 588 O O . LEU A 1 81 ? 8.991 -2.622 -23.895 1.00 97.38 81 LEU A O 1
ATOM 592 N N . CYS A 1 82 ? 7.971 -2.635 -21.906 1.00 97.56 82 CYS A N 1
ATOM 593 C CA . CYS A 1 82 ? 9.219 -2.430 -21.178 1.00 97.56 82 CYS A CA 1
ATOM 594 C C . CYS A 1 82 ? 10.016 -3.747 -21.128 1.00 97.56 82 CYS A C 1
ATOM 596 O O . CYS A 1 82 ? 9.552 -4.700 -20.500 1.00 97.56 82 CYS A O 1
ATOM 598 N N . PRO A 1 83 ? 11.238 -3.801 -21.692 1.00 97.25 83 PRO A N 1
ATOM 599 C CA . PRO A 1 83 ? 12.027 -5.036 -21.746 1.00 97.25 83 PRO A CA 1
ATOM 600 C C . PRO A 1 83 ? 12.582 -5.460 -20.379 1.00 97.25 83 PRO A C 1
ATOM 602 O O . PRO A 1 83 ? 13.078 -6.569 -20.230 1.00 97.25 83 PRO A O 1
ATOM 605 N N . LEU A 1 84 ? 12.523 -4.570 -19.382 1.00 97.56 84 LEU A N 1
ATOM 606 C CA . LEU A 1 84 ? 13.028 -4.799 -18.026 1.00 97.56 84 LEU A CA 1
ATOM 607 C C . LEU A 1 84 ? 11.908 -5.103 -17.024 1.00 97.56 84 LEU A C 1
ATOM 609 O O . LEU A 1 84 ? 12.180 -5.208 -15.829 1.00 97.56 84 LEU A O 1
ATOM 613 N N . ALA A 1 85 ? 10.650 -5.150 -17.467 1.00 96.62 85 ALA A N 1
ATOM 614 C CA . ALA A 1 85 ? 9.525 -5.378 -16.573 1.00 96.62 85 ALA A CA 1
ATOM 615 C C . ALA A 1 85 ? 9.476 -6.836 -16.106 1.00 96.62 85 ALA A C 1
ATOM 617 O O . ALA A 1 85 ? 9.579 -7.764 -16.903 1.00 96.62 85 ALA A O 1
ATOM 618 N N . ILE A 1 86 ? 9.287 -7.011 -14.801 1.00 96.31 86 ILE A N 1
ATOM 619 C CA . ILE A 1 86 ? 9.177 -8.310 -14.130 1.00 96.31 86 ILE A CA 1
ATOM 620 C C . ILE A 1 86 ? 7.716 -8.560 -13.719 1.00 96.31 86 ILE A C 1
ATOM 622 O O . ILE A 1 86 ? 7.227 -9.687 -13.780 1.00 96.31 86 ILE A O 1
ATOM 626 N N . ALA A 1 87 ? 7.011 -7.493 -13.333 1.00 95.88 87 ALA A N 1
ATOM 627 C CA . ALA A 1 87 ? 5.595 -7.482 -12.984 1.00 95.88 87 ALA A CA 1
ATOM 628 C C . ALA A 1 87 ? 4.842 -6.365 -13.730 1.00 95.88 87 ALA A C 1
ATOM 630 O O . ALA A 1 87 ? 5.446 -5.457 -14.308 1.00 95.88 87 ALA A O 1
ATOM 631 N N . GLU A 1 88 ? 3.511 -6.421 -13.695 1.00 96.75 88 GLU A N 1
ATOM 632 C CA . GLU A 1 88 ? 2.644 -5.343 -14.182 1.00 96.75 88 GLU A CA 1
ATOM 633 C C . GLU A 1 88 ? 2.803 -4.061 -13.347 1.00 96.75 88 GLU A C 1
ATOM 635 O O . GLU A 1 88 ? 3.231 -4.090 -12.196 1.00 96.75 88 GLU A O 1
ATOM 640 N N . ALA A 1 89 ? 2.435 -2.913 -13.917 1.00 96.94 89 ALA A N 1
ATOM 641 C CA . ALA A 1 89 ? 2.309 -1.670 -13.157 1.00 96.94 89 ALA A CA 1
ATOM 642 C C . ALA A 1 89 ? 1.137 -0.827 -13.672 1.00 96.94 89 ALA A C 1
ATOM 644 O O . ALA A 1 89 ? 0.082 -0.836 -13.044 1.00 96.94 89 ALA A O 1
ATOM 645 N N . GLU A 1 90 ? 1.271 -0.151 -14.818 1.00 97.25 90 GLU A N 1
ATOM 646 C CA . GLU A 1 90 ? 0.225 0.733 -15.365 1.00 97.25 90 GLU A CA 1
ATOM 647 C C . GLU A 1 90 ? -1.112 0.018 -15.580 1.00 97.25 90 GLU A C 1
ATOM 649 O O . GLU A 1 90 ? -2.157 0.516 -15.170 1.00 97.25 90 GLU A O 1
ATOM 654 N N . ARG A 1 91 ? -1.084 -1.190 -16.148 1.00 96.38 91 ARG A N 1
ATOM 655 C CA . ARG A 1 91 ? -2.303 -1.967 -16.411 1.00 96.38 91 ARG A CA 1
ATOM 656 C C . ARG A 1 91 ? -2.953 -2.523 -15.142 1.00 96.38 91 ARG A C 1
ATOM 658 O O . ARG A 1 91 ? -4.157 -2.740 -15.125 1.00 96.38 91 ARG A O 1
ATOM 665 N N . GLY A 1 92 ? -2.166 -2.753 -14.087 1.00 94.06 92 GLY A N 1
ATOM 666 C CA . GLY A 1 92 ? -2.629 -3.366 -12.837 1.00 94.06 92 GLY A CA 1
ATOM 667 C C . GLY A 1 92 ? -3.015 -2.371 -11.739 1.00 94.06 92 GLY A C 1
ATOM 668 O O . GLY A 1 92 ? -3.792 -2.715 -10.847 1.00 94.06 92 GLY A O 1
ATOM 669 N N . ILE A 1 93 ? -2.496 -1.137 -11.780 1.00 95.75 93 ILE A N 1
ATOM 670 C CA . ILE A 1 93 ? -2.721 -0.154 -10.715 1.00 95.75 93 ILE A CA 1
ATOM 671 C C . ILE A 1 93 ? -4.207 0.208 -10.498 1.00 95.75 93 ILE A C 1
ATOM 673 O O . ILE A 1 93 ? -4.577 0.362 -9.335 1.00 95.75 93 ILE A O 1
ATOM 677 N N . PRO A 1 94 ? -5.104 0.280 -11.508 1.00 95.00 94 PRO A N 1
ATOM 678 C CA . PRO A 1 94 ? -6.501 0.641 -11.255 1.00 95.00 94 PRO A CA 1
ATOM 679 C C . PRO A 1 94 ? -7.228 -0.359 -10.346 1.00 95.00 94 PRO A C 1
ATOM 681 O O . PRO A 1 94 ? -7.942 0.044 -9.429 1.00 95.00 94 PRO A O 1
ATOM 684 N N . ASP A 1 95 ? -7.024 -1.661 -10.557 1.00 95.62 95 ASP A N 1
ATOM 685 C CA . ASP A 1 95 ? -7.661 -2.699 -9.737 1.00 95.62 95 ASP A CA 1
ATOM 686 C C . ASP A 1 95 ? -6.997 -2.831 -8.369 1.00 95.62 95 ASP A C 1
ATOM 688 O O . ASP A 1 95 ? -7.669 -3.047 -7.360 1.00 95.62 95 ASP A O 1
ATOM 692 N N . LEU A 1 96 ? -5.685 -2.610 -8.305 1.00 95.38 96 LEU A N 1
ATOM 693 C CA . LEU A 1 96 ? -4.969 -2.506 -7.044 1.00 95.38 96 LEU A CA 1
ATOM 694 C C . LEU A 1 96 ? -5.534 -1.382 -6.158 1.00 95.38 96 LEU A C 1
ATOM 696 O O . LEU A 1 96 ? -5.774 -1.607 -4.974 1.00 95.38 96 LEU A O 1
ATOM 700 N N . LEU A 1 97 ? -5.767 -0.189 -6.711 1.00 95.69 97 LEU A N 1
ATOM 701 C CA . LEU A 1 97 ? -6.286 0.947 -5.943 1.00 95.69 97 LEU A CA 1
ATOM 702 C C . LEU A 1 97 ? -7.700 0.675 -5.413 1.00 95.69 97 LEU A C 1
ATOM 704 O O . LEU A 1 97 ? -7.980 0.993 -4.258 1.00 95.69 97 LEU A O 1
ATOM 708 N N . LYS A 1 98 ? -8.555 -0.009 -6.188 1.00 96.00 98 LYS A N 1
ATOM 709 C CA . LYS A 1 98 ? -9.868 -0.482 -5.705 1.00 96.00 98 LYS A CA 1
ATOM 710 C C . LYS A 1 98 ? -9.731 -1.434 -4.515 1.00 96.00 98 LYS A C 1
ATOM 712 O O . LYS A 1 98 ? -10.471 -1.305 -3.544 1.00 96.00 98 LYS A O 1
ATOM 717 N N . ARG A 1 99 ? -8.770 -2.364 -4.556 1.00 95.94 99 ARG A N 1
ATOM 718 C CA . ARG A 1 99 ? -8.508 -3.299 -3.446 1.00 95.94 99 ARG A CA 1
ATOM 719 C C . ARG A 1 99 ? -8.019 -2.568 -2.199 1.00 95.94 99 ARG A C 1
ATOM 721 O O . ARG A 1 99 ? -8.511 -2.837 -1.109 1.00 95.94 99 ARG A O 1
ATOM 728 N N . VAL A 1 100 ? -7.126 -1.589 -2.350 1.00 96.12 100 VAL A N 1
ATOM 729 C CA . VAL A 1 100 ? -6.693 -0.737 -1.227 1.00 96.12 100 VAL A CA 1
ATOM 730 C C . VAL A 1 100 ? -7.874 0.037 -0.638 1.00 96.12 100 VAL A C 1
ATOM 732 O O . VAL A 1 100 ? -8.029 0.071 0.584 1.00 96.12 100 VAL A O 1
ATOM 735 N N . ARG A 1 101 ? -8.746 0.599 -1.483 1.00 95.69 101 ARG A N 1
ATOM 736 C CA . ARG A 1 101 ? -9.964 1.286 -1.039 1.00 95.69 101 ARG A CA 1
ATOM 737 C C . ARG A 1 101 ? -10.906 0.349 -0.275 1.00 95.69 101 ARG A C 1
ATOM 739 O O . ARG A 1 101 ? -11.371 0.723 0.798 1.00 95.69 101 ARG A O 1
ATOM 746 N N . ALA A 1 102 ? -11.104 -0.880 -0.748 1.00 95.88 102 ALA A N 1
ATOM 747 C CA . ALA A 1 102 ? -11.894 -1.886 -0.038 1.00 95.88 102 ALA A CA 1
ATOM 748 C C . ALA A 1 102 ? -11.304 -2.219 1.348 1.00 95.88 102 ALA A C 1
ATOM 750 O O . ALA A 1 102 ? -12.042 -2.358 2.323 1.00 95.88 102 ALA A O 1
ATOM 751 N N . VAL A 1 103 ? -9.972 -2.276 1.479 1.00 95.69 103 VAL A N 1
ATOM 752 C CA . VAL A 1 103 ? -9.316 -2.448 2.788 1.00 95.69 103 VAL A CA 1
ATOM 753 C C . VAL A 1 103 ? -9.533 -1.225 3.686 1.00 95.69 103 VAL A C 1
ATOM 755 O O . VAL A 1 103 ? -9.795 -1.389 4.879 1.00 95.69 103 VAL A O 1
ATOM 758 N N . PHE A 1 104 ? -9.478 -0.002 3.145 1.00 95.25 104 PHE A N 1
ATOM 759 C CA . PHE A 1 104 ? -9.772 1.216 3.912 1.00 95.25 104 PHE A CA 1
ATOM 760 C C . PHE A 1 104 ? -11.187 1.174 4.487 1.00 95.25 104 PHE A C 1
ATOM 762 O O . PHE A 1 104 ? -11.372 1.456 5.672 1.00 95.25 104 PHE A O 1
ATOM 769 N N . GLU A 1 105 ? -12.167 0.780 3.677 1.00 94.31 105 GLU A N 1
ATOM 770 C CA . GLU A 1 105 ? -13.561 0.633 4.100 1.00 94.31 105 GLU A CA 1
ATOM 771 C C . GLU A 1 105 ? -13.721 -0.465 5.154 1.00 94.31 105 GLU A C 1
ATOM 773 O O . GLU A 1 105 ? -14.315 -0.216 6.203 1.00 94.31 105 GLU A O 1
ATOM 778 N N . LYS A 1 106 ? -13.104 -1.636 4.945 1.00 92.81 106 LYS A N 1
ATOM 779 C CA . LYS A 1 106 ? -13.118 -2.758 5.899 1.00 92.81 106 LYS A CA 1
ATOM 780 C C . LYS A 1 106 ? -12.557 -2.362 7.269 1.00 92.81 106 LYS A C 1
ATOM 782 O O . LYS A 1 106 ? -13.112 -2.714 8.307 1.00 92.81 106 LYS A O 1
ATOM 787 N N . VAL A 1 107 ? -11.468 -1.597 7.284 1.00 92.75 107 VAL A N 1
ATOM 788 C CA . VAL A 1 107 ? -10.845 -1.064 8.506 1.00 92.75 107 VAL A CA 1
ATOM 789 C C . VAL A 1 107 ? -11.648 0.112 9.094 1.00 92.75 107 VAL A C 1
ATOM 791 O O . VAL A 1 107 ? -11.510 0.460 10.274 1.00 92.75 107 VAL A O 1
ATOM 794 N N . GLY A 1 108 ? -12.514 0.743 8.301 1.00 91.75 108 GLY A N 1
ATOM 795 C CA . GLY A 1 108 ? -13.319 1.908 8.660 1.00 91.75 108 GLY A CA 1
ATOM 796 C C . GLY A 1 108 ? -12.530 3.221 8.665 1.00 91.75 108 GLY A C 1
ATOM 797 O O . GLY A 1 108 ? -12.747 4.061 9.543 1.00 91.75 108 GLY A O 1
ATOM 798 N N . LEU A 1 109 ? -11.566 3.372 7.755 1.00 92.56 109 LEU A N 1
ATOM 799 C CA . LEU A 1 109 ? -10.963 4.661 7.412 1.00 92.56 109 LEU A CA 1
ATOM 800 C C . LEU A 1 109 ? -11.967 5.505 6.618 1.00 92.56 109 LEU A C 1
ATOM 802 O O . LEU A 1 109 ? -12.808 4.982 5.891 1.00 92.56 109 LEU A O 1
ATOM 806 N N . LYS A 1 110 ? -11.895 6.831 6.764 1.00 91.19 110 LYS A N 1
ATOM 807 C CA . LYS A 1 110 ? -12.792 7.736 6.036 1.00 91.19 110 LYS A CA 1
ATOM 808 C C . LYS A 1 110 ? -12.418 7.768 4.552 1.00 91.19 110 LYS A C 1
ATOM 810 O O . LYS A 1 110 ? -11.247 7.666 4.199 1.00 91.19 110 LYS A O 1
ATOM 815 N N . TYR A 1 111 ? -13.406 7.995 3.688 1.00 88.69 111 TYR A N 1
ATOM 816 C CA . TYR A 1 111 ? -13.201 8.048 2.235 1.00 88.69 111 TYR A CA 1
ATOM 817 C C . TYR A 1 111 ? -12.216 9.148 1.794 1.00 88.69 111 TYR A C 1
ATOM 819 O O . TYR A 1 111 ? -11.473 8.977 0.834 1.00 88.69 111 TYR A O 1
ATOM 827 N N . ASN A 1 112 ? -12.169 10.267 2.525 1.00 87.94 112 ASN A N 1
ATOM 828 C CA . ASN A 1 112 ? -11.279 11.392 2.231 1.00 87.94 112 ASN A CA 1
ATOM 829 C C . ASN A 1 112 ? -9.810 11.155 2.622 1.00 87.94 112 ASN A C 1
ATOM 831 O O . ASN A 1 112 ? -8.959 11.970 2.274 1.00 87.94 112 ASN A O 1
ATOM 835 N N . GLU A 1 113 ? -9.510 10.081 3.351 1.00 90.56 113 GLU A N 1
ATOM 836 C CA . GLU A 1 113 ? -8.137 9.702 3.669 1.00 90.56 113 GLU A CA 1
ATOM 837 C C . GLU A 1 113 ? -7.474 9.135 2.407 1.00 90.56 113 GLU A C 1
ATOM 839 O O . GLU A 1 113 ? -8.072 8.349 1.660 1.00 90.56 113 GLU A O 1
ATOM 844 N N . SER A 1 114 ? -6.230 9.545 2.173 1.00 92.94 114 SER A N 1
ATOM 845 C CA . SER A 1 114 ? -5.422 9.128 1.030 1.00 92.94 114 SER A CA 1
ATOM 846 C C . SER A 1 114 ? -4.003 8.824 1.479 1.00 92.94 114 SER A C 1
ATOM 848 O O . SER A 1 114 ? -3.530 9.348 2.487 1.00 92.94 114 SER A O 1
ATOM 850 N N . VAL A 1 115 ? -3.344 7.973 0.706 1.00 96.06 115 VAL A N 1
ATOM 851 C CA . VAL A 1 115 ? -1.950 7.576 0.858 1.00 96.06 115 VAL A CA 1
ATOM 852 C C . VAL A 1 115 ? -1.315 7.657 -0.525 1.00 96.06 115 VAL A C 1
ATOM 854 O O . VAL A 1 115 ? -1.930 7.265 -1.517 1.00 96.06 115 VAL A O 1
ATOM 857 N N . VAL A 1 116 ? -0.089 8.169 -0.616 1.00 96.81 116 VAL A N 1
ATOM 858 C CA . VAL A 1 116 ? 0.649 8.216 -1.884 1.00 96.81 116 VAL A CA 1
ATOM 859 C C . VAL A 1 116 ? 1.109 6.808 -2.258 1.00 96.81 116 VAL A C 1
ATOM 861 O O . VAL A 1 116 ? 2.061 6.290 -1.669 1.00 96.81 116 VAL A O 1
ATOM 864 N N . ILE A 1 117 ? 0.456 6.217 -3.263 1.00 97.38 117 ILE A N 1
ATOM 865 C CA . ILE A 1 117 ? 0.740 4.863 -3.758 1.00 97.38 117 ILE A CA 1
ATOM 866 C C . ILE A 1 117 ? 1.505 4.935 -5.074 1.00 97.38 117 ILE A C 1
ATOM 868 O O . ILE A 1 117 ? 1.113 5.649 -5.992 1.00 97.38 117 ILE A O 1
ATOM 872 N N . ARG A 1 118 ? 2.603 4.194 -5.211 1.00 98.06 118 ARG A N 1
ATOM 873 C CA . ARG A 1 118 ? 3.351 4.154 -6.477 1.00 98.06 118 ARG A CA 1
ATOM 874 C C . ARG A 1 118 ? 3.774 2.741 -6.821 1.00 98.06 118 ARG A C 1
ATOM 876 O O . ARG A 1 118 ? 4.258 2.023 -5.951 1.00 98.06 118 ARG A O 1
ATOM 883 N N . VAL A 1 119 ? 3.626 2.371 -8.089 1.00 98.00 119 VAL A N 1
ATOM 884 C CA . VAL A 1 119 ? 3.865 1.002 -8.562 1.00 98.00 119 VAL A CA 1
ATOM 885 C C . VAL A 1 119 ? 4.895 0.996 -9.685 1.00 98.00 119 VAL A C 1
ATOM 887 O O . VAL A 1 119 ? 4.805 1.777 -10.633 1.00 98.00 119 VAL A O 1
ATOM 890 N N . THR A 1 120 ? 5.880 0.107 -9.611 1.00 98.12 120 THR A N 1
ATOM 891 C CA . THR A 1 120 ? 6.802 -0.160 -10.720 1.00 98.12 120 THR A CA 1
ATOM 892 C C . THR A 1 120 ? 6.906 -1.643 -11.002 1.00 98.12 120 THR A C 1
ATOM 894 O O . THR A 1 120 ? 6.907 -2.449 -10.083 1.00 98.12 120 THR A O 1
ATOM 897 N N . GLY A 1 121 ? 7.056 -2.008 -12.275 1.00 97.50 121 GLY A N 1
ATOM 898 C CA . GLY A 1 121 ? 7.199 -3.408 -12.684 1.00 97.50 121 GLY A CA 1
ATOM 899 C C . GLY A 1 121 ? 8.581 -4.017 -12.422 1.00 97.50 121 GLY A C 1
ATOM 900 O O . GLY A 1 121 ? 8.753 -5.213 -12.626 1.00 97.50 121 GLY A O 1
ATOM 901 N N . CYS A 1 122 ? 9.575 -3.219 -12.021 1.00 97.56 122 CYS A N 1
ATOM 902 C CA . CYS A 1 122 ? 10.949 -3.649 -11.734 1.00 97.56 122 CYS A CA 1
ATOM 903 C C . CYS A 1 122 ? 11.649 -2.651 -10.775 1.00 97.56 122 CYS A C 1
ATOM 905 O O . CYS A 1 122 ? 11.111 -1.552 -10.555 1.00 97.56 122 CYS A O 1
ATOM 907 N N . PRO A 1 123 ? 12.841 -2.969 -10.220 1.00 97.75 123 PRO A N 1
ATOM 908 C CA . PRO A 1 123 ? 13.518 -2.135 -9.217 1.00 97.75 123 PRO A CA 1
ATOM 909 C C . PRO A 1 123 ? 14.179 -0.856 -9.760 1.00 97.75 123 PRO A C 1
ATOM 911 O O . PRO A 1 123 ? 14.724 -0.070 -8.987 1.00 97.75 123 PRO A O 1
ATOM 914 N N . ASN A 1 124 ? 14.077 -0.565 -11.060 1.00 97.69 124 ASN A N 1
ATOM 915 C CA . ASN A 1 124 ? 14.621 0.673 -11.640 1.00 97.69 124 ASN A CA 1
ATOM 916 C C . ASN A 1 124 ? 13.916 1.944 -11.135 1.00 97.69 124 ASN A C 1
ATOM 918 O O . ASN A 1 124 ? 14.467 3.038 -11.214 1.00 97.69 124 ASN A O 1
ATOM 922 N N . GLY A 1 125 ? 12.684 1.821 -10.630 1.00 96.19 125 GLY A N 1
ATOM 923 C CA . GLY A 1 125 ? 12.025 2.916 -9.923 1.00 96.19 125 GLY A CA 1
ATOM 924 C C . GLY A 1 125 ? 11.492 4.055 -10.805 1.00 96.19 125 GLY A C 1
ATOM 925 O O . GLY A 1 125 ? 11.398 5.184 -10.329 1.00 96.19 125 GLY A O 1
ATOM 926 N N . CYS A 1 126 ? 11.088 3.796 -12.055 1.00 97.12 126 CYS A N 1
ATOM 927 C CA . CYS A 1 126 ? 10.616 4.830 -12.997 1.00 97.12 126 CYS A CA 1
ATOM 928 C C . CYS A 1 126 ? 9.445 5.684 -12.466 1.00 97.12 126 CYS A C 1
ATOM 930 O O . CYS A 1 126 ? 9.401 6.890 -12.702 1.00 97.12 126 CYS A O 1
ATOM 932 N N . ALA A 1 127 ? 8.518 5.090 -11.704 1.00 96.06 127 ALA A N 1
ATOM 933 C CA . ALA A 1 127 ? 7.410 5.819 -11.073 1.00 96.06 127 ALA A CA 1
ATOM 934 C C . ALA A 1 127 ? 7.806 6.504 -9.751 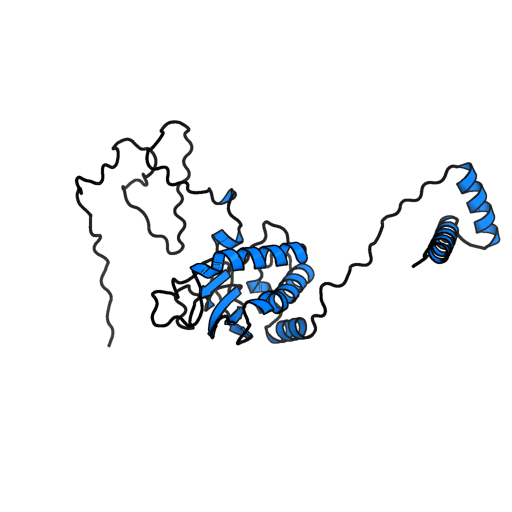1.00 96.06 127 ALA A C 1
ATOM 936 O O . ALA A 1 127 ? 6.953 7.073 -9.076 1.00 96.06 127 ALA A O 1
ATOM 937 N N . ARG A 1 128 ? 9.091 6.465 -9.369 1.00 97.00 128 ARG A N 1
ATOM 938 C CA . ARG A 1 128 ? 9.639 6.935 -8.086 1.00 97.00 128 ARG A CA 1
ATOM 939 C C . ARG A 1 128 ? 8.958 6.278 -6.867 1.00 97.00 128 ARG A C 1
ATOM 941 O O . ARG A 1 128 ? 8.457 7.008 -6.002 1.00 97.00 128 ARG A O 1
ATOM 948 N N . PRO A 1 129 ? 8.910 4.932 -6.785 1.00 97.50 129 PRO A N 1
ATOM 949 C CA . PRO A 1 129 ? 8.233 4.205 -5.707 1.00 97.50 129 PRO A CA 1
ATOM 950 C C . PRO A 1 129 ? 8.926 4.373 -4.349 1.00 97.50 129 PRO A C 1
ATOM 952 O O . PRO A 1 129 ? 8.259 4.399 -3.325 1.00 97.50 129 PRO A O 1
ATOM 955 N N . TYR A 1 130 ? 10.239 4.615 -4.339 1.00 97.75 130 TYR A N 1
ATOM 956 C CA . TYR A 1 130 ? 11.041 4.814 -3.125 1.00 97.75 130 TYR A CA 1
ATOM 957 C C . TYR A 1 130 ? 10.760 6.132 -2.385 1.00 97.75 130 TYR A C 1
ATOM 959 O O . TYR A 1 130 ? 11.339 6.382 -1.339 1.00 97.75 130 TYR A O 1
ATOM 967 N N . MET A 1 131 ? 9.881 6.987 -2.915 1.00 96.69 131 MET A N 1
ATOM 968 C CA . MET A 1 131 ? 9.408 8.207 -2.243 1.00 96.69 131 MET A CA 1
ATOM 969 C C . MET A 1 131 ? 7.924 8.117 -1.852 1.00 96.69 131 MET A C 1
ATOM 971 O O . MET A 1 131 ? 7.344 9.106 -1.406 1.00 96.69 131 MET A O 1
ATOM 975 N N . ALA A 1 132 ? 7.274 6.983 -2.122 1.00 97.25 132 ALA A N 1
ATOM 976 C CA . ALA A 1 132 ? 5.867 6.771 -1.821 1.00 97.25 132 ALA A CA 1
ATOM 977 C C . ALA A 1 132 ? 5.673 6.456 -0.337 1.00 97.25 132 ALA A C 1
ATOM 979 O O . ALA A 1 132 ? 6.540 5.851 0.294 1.00 97.25 132 ALA A O 1
ATOM 980 N N . GLU A 1 133 ? 4.510 6.812 0.203 1.00 97.56 133 GLU A N 1
ATOM 981 C CA . GLU A 1 133 ? 4.102 6.302 1.514 1.00 97.56 133 GLU A CA 1
ATOM 982 C C . GLU A 1 133 ? 3.898 4.780 1.448 1.00 97.56 133 GLU A C 1
ATOM 984 O O . GLU A 1 133 ? 4.308 4.067 2.362 1.00 97.56 133 GLU A O 1
ATOM 989 N N . LEU A 1 134 ? 3.336 4.296 0.330 1.00 97.94 134 LEU A N 1
ATOM 990 C CA . LEU A 1 134 ? 3.233 2.882 -0.026 1.00 97.94 134 LEU A CA 1
ATOM 991 C C . LEU A 1 134 ? 3.771 2.652 -1.449 1.00 97.94 134 LEU A C 1
ATOM 993 O O . LEU A 1 134 ? 3.127 2.984 -2.446 1.00 97.94 134 LEU A O 1
ATOM 997 N N . GLY A 1 135 ? 4.968 2.084 -1.548 1.00 97.69 135 GLY A N 1
ATOM 998 C CA . GLY A 1 135 ? 5.594 1.698 -2.809 1.00 97.69 135 GLY A CA 1
ATOM 999 C C . GLY A 1 135 ? 5.440 0.204 -3.075 1.00 97.69 135 GLY A C 1
ATOM 1000 O O . GLY A 1 135 ? 5.655 -0.606 -2.178 1.00 97.69 135 GLY A O 1
ATOM 1001 N N . LEU A 1 136 ? 5.109 -0.164 -4.310 1.00 98.06 136 LEU A N 1
ATOM 1002 C CA . LEU A 1 136 ? 5.130 -1.546 -4.787 1.00 98.06 136 LEU A CA 1
ATOM 1003 C C . LEU A 1 136 ? 6.127 -1.663 -5.935 1.00 98.06 136 LEU A C 1
ATOM 1005 O O . LEU A 1 136 ? 5.999 -0.977 -6.950 1.00 98.06 136 LEU A O 1
ATOM 1009 N N . VAL A 1 137 ? 7.124 -2.522 -5.769 1.00 98.31 137 VAL A N 1
ATOM 1010 C CA . VAL A 1 137 ? 8.223 -2.694 -6.720 1.00 98.31 137 VAL A CA 1
ATOM 1011 C C . VAL A 1 137 ? 8.248 -4.142 -7.183 1.00 98.31 137 VAL A C 1
ATOM 1013 O O . VAL A 1 137 ? 8.412 -5.040 -6.371 1.00 98.31 137 VAL A O 1
ATOM 1016 N N . GLY A 1 138 ? 8.055 -4.382 -8.477 1.00 97.44 138 GLY A N 1
ATOM 1017 C CA . GLY A 1 138 ? 8.014 -5.724 -9.050 1.00 97.44 138 GLY A CA 1
ATOM 1018 C C . GLY A 1 138 ? 9.326 -6.470 -8.828 1.00 97.44 138 GLY A C 1
ATOM 1019 O O . GLY A 1 138 ? 10.390 -5.985 -9.218 1.00 97.44 138 GLY A O 1
ATOM 1020 N N . ASP A 1 139 ? 9.233 -7.643 -8.207 1.00 95.88 139 ASP A N 1
ATOM 1021 C CA . ASP A 1 139 ? 10.370 -8.495 -7.834 1.00 95.88 139 ASP A CA 1
ATOM 1022 C C . ASP A 1 139 ? 10.226 -9.949 -8.323 1.00 95.88 139 ASP A C 1
ATOM 1024 O O . ASP A 1 139 ? 11.106 -10.784 -8.109 1.00 95.88 139 ASP A O 1
ATOM 1028 N N . GLY A 1 140 ? 9.121 -10.252 -9.006 1.00 94.81 140 GLY A N 1
ATOM 1029 C CA . GLY A 1 140 ? 8.831 -11.546 -9.604 1.00 94.81 140 GLY A CA 1
ATOM 1030 C C . GLY A 1 140 ? 7.465 -11.560 -10.299 1.00 94.81 140 GLY A C 1
ATOM 1031 O O . GLY A 1 140 ? 6.691 -10.605 -10.184 1.00 94.81 140 GLY A O 1
ATOM 1032 N N . PRO A 1 141 ? 7.126 -12.650 -11.011 1.00 91.75 141 PRO A N 1
ATOM 1033 C CA . PRO A 1 141 ? 5.818 -12.794 -11.637 1.00 91.75 141 PRO A CA 1
ATOM 1034 C C . PRO A 1 141 ? 4.699 -12.729 -10.592 1.00 91.75 141 PRO A C 1
ATOM 1036 O O . PRO A 1 141 ? 4.658 -13.528 -9.643 1.00 91.75 141 PRO A O 1
ATOM 1039 N N . ASN A 1 142 ? 3.785 -11.774 -10.777 1.00 92.06 142 ASN A N 1
ATOM 1040 C CA . ASN A 1 142 ? 2.670 -11.492 -9.868 1.00 92.06 142 ASN A CA 1
ATOM 1041 C C . ASN A 1 142 ? 3.097 -11.287 -8.401 1.00 92.06 142 ASN A C 1
ATOM 1043 O O . ASN A 1 142 ? 2.339 -11.617 -7.482 1.00 92.06 142 ASN A O 1
ATOM 1047 N N . SER A 1 143 ? 4.304 -10.761 -8.169 1.00 96.50 143 SER A N 1
ATOM 1048 C CA . SER A 1 143 ? 4.780 -10.366 -6.844 1.00 96.50 143 SER A CA 1
ATOM 1049 C C . SER A 1 143 ? 5.392 -8.972 -6.839 1.00 96.50 143 SER A C 1
ATOM 1051 O O . SER A 1 143 ? 5.918 -8.491 -7.845 1.00 96.50 143 SER A O 1
ATOM 1053 N N . TYR A 1 144 ? 5.299 -8.333 -5.678 1.00 98.06 144 TYR A N 1
ATOM 1054 C CA . TYR A 1 144 ? 5.909 -7.044 -5.411 1.00 98.06 144 TYR A CA 1
ATOM 1055 C C . TYR A 1 144 ? 6.663 -7.083 -4.085 1.00 98.06 144 TYR A C 1
ATOM 1057 O O . TYR A 1 144 ? 6.204 -7.657 -3.094 1.00 98.06 144 TYR A O 1
ATOM 1065 N N . GLN A 1 145 ? 7.776 -6.369 -4.050 1.00 98.00 145 GLN A N 1
ATOM 1066 C CA . GLN A 1 145 ? 8.397 -5.883 -2.837 1.00 98.00 145 GLN A CA 1
ATOM 1067 C C . GLN A 1 145 ? 7.649 -4.633 -2.359 1.00 98.00 145 GLN A C 1
ATOM 1069 O O . GLN A 1 145 ? 7.420 -3.690 -3.124 1.00 98.00 145 GLN A O 1
ATOM 1074 N N . ILE A 1 146 ? 7.272 -4.618 -1.084 1.00 98.00 146 ILE A N 1
ATOM 1075 C CA . ILE A 1 146 ? 6.569 -3.505 -0.446 1.00 98.00 146 ILE A CA 1
ATOM 1076 C C . ILE A 1 146 ? 7.590 -2.564 0.187 1.00 98.00 146 ILE A C 1
ATOM 1078 O O . ILE A 1 146 ? 8.451 -2.992 0.955 1.00 98.00 146 ILE A O 1
ATOM 1082 N N . TRP A 1 147 ? 7.446 -1.274 -0.097 1.00 98.25 147 TRP A N 1
ATOM 1083 C CA . TRP A 1 147 ? 8.252 -0.189 0.449 1.00 98.25 147 TRP A CA 1
ATOM 1084 C C . TRP A 1 147 ? 7.372 0.764 1.251 1.00 98.25 147 TRP A C 1
ATOM 1086 O O . TRP A 1 147 ? 6.323 1.186 0.768 1.00 98.25 147 TRP A O 1
ATOM 1096 N N . LEU A 1 148 ? 7.804 1.122 2.461 1.00 97.81 148 LEU A N 1
ATOM 1097 C CA . LEU A 1 148 ? 7.062 2.007 3.366 1.00 97.81 148 LEU A CA 1
ATOM 1098 C C . LEU A 1 148 ? 7.967 3.103 3.934 1.00 97.81 148 LEU A C 1
ATOM 1100 O O . LEU A 1 148 ? 9.153 2.865 4.180 1.00 97.81 148 LEU A O 1
ATOM 1104 N N . GLY A 1 149 ? 7.394 4.277 4.208 1.00 94.12 149 GLY A N 1
ATOM 1105 C CA . GLY A 1 149 ? 8.067 5.360 4.944 1.00 94.12 149 GLY A CA 1
ATOM 1106 C C . GLY A 1 149 ? 8.385 6.621 4.137 1.00 94.12 149 GLY A C 1
ATOM 1107 O O . GLY A 1 149 ? 8.962 7.560 4.684 1.00 94.12 149 GLY A O 1
ATOM 1108 N N . GLY A 1 150 ? 7.993 6.699 2.860 1.00 96.25 150 GLY A N 1
ATOM 1109 C CA . GLY A 1 150 ? 7.944 7.991 2.169 1.00 96.25 150 GLY A CA 1
ATOM 1110 C C . GLY A 1 150 ? 6.867 8.896 2.773 1.00 96.25 150 GLY A C 1
ATOM 1111 O O . GLY A 1 150 ? 6.047 8.436 3.558 1.00 96.25 150 GLY A O 1
ATOM 1112 N N . THR A 1 151 ? 6.858 10.181 2.419 1.00 94.56 151 THR A N 1
ATOM 1113 C CA . THR A 1 151 ? 5.900 11.171 2.952 1.00 94.56 151 THR A CA 1
ATOM 1114 C C . THR A 1 151 ? 5.016 11.767 1.851 1.00 94.56 151 THR A C 1
ATOM 1116 O O . THR A 1 151 ? 5.412 11.783 0.676 1.00 94.56 151 THR A O 1
ATOM 1119 N N . PRO A 1 152 ? 3.846 12.347 2.191 1.00 93.62 152 PRO A N 1
ATOM 1120 C CA . PRO A 1 152 ? 2.997 13.059 1.226 1.00 93.62 152 PRO A CA 1
ATOM 1121 C C . PRO A 1 152 ? 3.707 14.197 0.479 1.00 93.62 152 PRO A C 1
ATOM 1123 O O . PRO A 1 152 ? 3.330 14.531 -0.647 1.00 93.62 152 PRO A O 1
ATOM 1126 N N . ASN A 1 153 ? 4.771 14.744 1.073 1.00 93.31 153 ASN A N 1
ATOM 1127 C CA . ASN A 1 153 ? 5.594 15.814 0.507 1.00 93.31 153 ASN A CA 1
ATOM 1128 C C . ASN A 1 153 ? 6.837 15.279 -0.233 1.00 93.31 153 ASN A C 1
ATOM 1130 O O . ASN A 1 153 ? 7.590 16.062 -0.802 1.00 93.31 153 ASN A O 1
ATOM 1134 N N . GLN A 1 154 ? 7.053 13.955 -0.237 1.00 93.56 154 GLN A N 1
ATOM 1135 C CA . GLN A 1 154 ? 8.193 13.268 -0.857 1.00 93.56 154 GLN A CA 1
ATOM 1136 C C . GLN A 1 154 ? 9.568 13.756 -0.365 1.00 93.56 154 GLN A C 1
ATOM 1138 O O . GLN A 1 154 ? 10.513 13.854 -1.143 1.00 93.56 154 GLN A O 1
ATOM 1143 N N . THR A 1 155 ? 9.689 14.062 0.925 1.00 94.06 155 THR A N 1
ATOM 1144 C CA . THR A 1 155 ? 10.951 14.510 1.542 1.00 94.06 155 THR A CA 1
ATOM 1145 C C . THR A 1 155 ? 11.753 13.374 2.173 1.00 94.06 155 THR A C 1
ATOM 1147 O O . THR A 1 155 ? 12.951 13.529 2.389 1.00 94.06 155 THR A O 1
ATOM 1150 N N . LEU A 1 156 ? 11.112 12.236 2.454 1.00 95.25 156 LEU A N 1
ATOM 1151 C CA . LEU A 1 156 ? 11.748 11.049 3.023 1.00 95.25 156 LEU A CA 1
ATOM 1152 C C . LEU A 1 156 ? 11.765 9.893 2.022 1.00 95.25 156 LEU A C 1
ATOM 1154 O O . LEU A 1 156 ? 10.866 9.754 1.188 1.00 95.25 156 LEU A O 1
ATOM 1158 N N . LEU A 1 157 ? 12.803 9.063 2.134 1.00 96.69 157 LEU A N 1
ATOM 1159 C CA . LEU A 1 157 ? 12.943 7.825 1.377 1.00 96.69 157 LEU A CA 1
ATOM 1160 C C . LEU A 1 157 ? 12.266 6.678 2.127 1.00 96.69 157 LEU A C 1
ATOM 1162 O O . LEU A 1 157 ? 12.522 6.452 3.311 1.00 96.69 157 LEU A O 1
ATOM 1166 N N . ALA A 1 158 ? 11.430 5.937 1.410 1.00 97.31 158 ALA A N 1
ATOM 1167 C CA . ALA A 1 158 ? 10.868 4.684 1.871 1.00 97.31 158 ALA A CA 1
ATOM 1168 C C . ALA A 1 158 ? 11.973 3.630 2.036 1.00 97.31 158 ALA A C 1
ATOM 1170 O O . ALA A 1 158 ? 13.000 3.664 1.354 1.00 97.31 158 ALA A O 1
ATOM 1171 N N . LYS A 1 159 ? 11.730 2.657 2.911 1.00 97.31 159 LYS A N 1
ATOM 1172 C CA . LYS A 1 159 ? 12.588 1.485 3.111 1.00 97.31 159 LYS A CA 1
ATOM 1173 C C . LYS A 1 159 ? 11.835 0.220 2.716 1.00 97.31 159 LYS A C 1
ATOM 1175 O O . LYS A 1 159 ? 10.605 0.174 2.825 1.00 97.31 159 LYS A O 1
ATOM 1180 N N . ALA A 1 160 ? 12.575 -0.793 2.275 1.00 96.94 160 ALA A N 1
ATOM 1181 C CA . ALA A 1 160 ? 12.022 -2.112 2.007 1.00 96.94 160 ALA A CA 1
ATOM 1182 C C . ALA A 1 160 ? 11.396 -2.672 3.293 1.00 96.94 160 ALA A C 1
ATOM 1184 O O . ALA A 1 160 ? 12.011 -2.644 4.358 1.00 96.94 160 ALA A O 1
ATOM 1185 N N . PHE A 1 161 ? 10.147 -3.118 3.194 1.00 96.88 161 PHE A N 1
ATOM 1186 C CA . PHE A 1 161 ? 9.370 -3.625 4.320 1.00 96.88 161 PHE A CA 1
ATOM 1187 C C . PHE A 1 161 ? 9.153 -5.134 4.233 1.00 96.88 161 PHE A C 1
ATOM 1189 O O . PHE A 1 161 ? 9.325 -5.837 5.225 1.00 96.88 161 PHE A O 1
ATOM 1196 N N . LYS A 1 162 ? 8.758 -5.637 3.058 1.00 96.00 162 LYS A N 1
ATOM 1197 C CA . LYS A 1 162 ? 8.515 -7.066 2.842 1.00 96.00 162 LYS A CA 1
ATOM 1198 C C . LYS A 1 162 ? 8.738 -7.440 1.384 1.00 96.00 162 LYS A C 1
ATOM 1200 O O . LYS A 1 162 ? 8.231 -6.762 0.492 1.00 96.00 162 LYS A O 1
ATOM 1205 N N . ASP A 1 163 ? 9.438 -8.544 1.171 1.00 96.25 163 ASP A N 1
ATOM 1206 C CA . ASP A 1 163 ? 9.800 -9.036 -0.157 1.00 96.25 163 ASP A CA 1
ATOM 1207 C C . ASP A 1 163 ? 8.810 -10.098 -0.650 1.00 96.25 163 ASP A C 1
ATOM 1209 O O . ASP A 1 163 ? 8.158 -10.781 0.145 1.00 96.25 163 ASP A O 1
ATOM 1213 N N . LYS A 1 164 ? 8.727 -10.260 -1.974 1.00 95.31 164 LYS A N 1
ATOM 1214 C CA . LYS A 1 164 ? 8.002 -11.319 -2.692 1.00 95.31 164 LYS A CA 1
ATOM 1215 C C . LYS A 1 164 ? 6.542 -11.474 -2.283 1.00 95.31 164 LYS A C 1
ATOM 1217 O O . LYS A 1 164 ? 6.007 -12.586 -2.262 1.00 95.31 164 LYS A O 1
ATOM 1222 N N . VAL A 1 165 ? 5.863 -10.367 -1.991 1.00 96.75 165 VAL A N 1
ATOM 1223 C CA . VAL A 1 165 ? 4.443 -10.401 -1.643 1.00 96.75 165 VAL A CA 1
ATOM 1224 C C . VAL A 1 165 ? 3.638 -10.663 -2.905 1.00 96.75 165 VAL A C 1
ATOM 1226 O O . VAL A 1 165 ? 3.642 -9.866 -3.844 1.00 96.75 165 VAL A O 1
ATOM 1229 N N . LYS A 1 166 ? 2.946 -11.803 -2.940 1.00 96.75 166 LYS A N 1
ATOM 1230 C CA . LYS A 1 166 ? 2.065 -12.152 -4.052 1.00 96.75 166 LYS A CA 1
ATOM 1231 C C . LYS A 1 166 ? 0.896 -11.188 -4.115 1.00 96.75 166 LYS A C 1
ATOM 1233 O O . LYS A 1 166 ? 0.351 -10.784 -3.092 1.00 96.75 166 LYS A O 1
ATOM 1238 N N . ILE A 1 167 ? 0.471 -10.868 -5.333 1.00 94.19 167 ILE A N 1
ATOM 1239 C CA . ILE A 1 167 ? -0.633 -9.935 -5.560 1.00 94.19 167 ILE A CA 1
ATOM 1240 C C . ILE A 1 167 ? -1.907 -10.351 -4.815 1.00 94.19 167 ILE A C 1
ATOM 1242 O O . ILE A 1 167 ? -2.631 -9.472 -4.373 1.00 94.19 167 ILE A O 1
ATOM 1246 N N . GLN A 1 168 ? -2.162 -11.651 -4.640 1.00 93.94 168 GLN A N 1
ATOM 1247 C CA . GLN A 1 168 ? -3.325 -12.202 -3.927 1.00 93.94 168 GLN A CA 1
ATOM 1248 C C . GLN A 1 168 ? -3.238 -12.062 -2.399 1.00 93.94 168 GLN A C 1
ATOM 1250 O O . GLN A 1 168 ? -4.261 -12.048 -1.728 1.00 93.94 168 GLN A O 1
ATOM 1255 N N . ASP A 1 169 ? -2.028 -11.943 -1.853 1.00 94.56 169 ASP A N 1
ATOM 1256 C CA . ASP A 1 169 ? -1.780 -11.855 -0.410 1.00 94.56 169 ASP A CA 1
ATOM 1257 C C . ASP A 1 169 ? -1.583 -10.412 0.066 1.00 94.56 169 ASP A C 1
ATOM 1259 O O . ASP A 1 169 ? -1.247 -10.168 1.227 1.00 94.56 169 ASP A O 1
ATOM 1263 N N . LEU A 1 170 ? -1.769 -9.436 -0.823 1.00 94.00 170 LEU A N 1
ATOM 1264 C CA . LEU A 1 170 ? -1.464 -8.045 -0.533 1.00 94.00 170 LEU A CA 1
ATOM 1265 C C . LEU A 1 170 ? -2.330 -7.490 0.610 1.00 94.00 170 LEU A C 1
ATOM 1267 O O . LEU A 1 170 ? -1.817 -6.798 1.489 1.00 94.00 170 LEU A O 1
ATOM 1271 N N . GLU A 1 171 ? -3.615 -7.841 0.661 1.00 94.62 171 GLU A N 1
ATOM 1272 C CA . GLU A 1 171 ? -4.537 -7.425 1.723 1.00 94.62 171 GLU A CA 1
ATOM 1273 C C . GLU A 1 171 ? -4.100 -7.936 3.093 1.00 94.62 171 GLU A C 1
ATOM 1275 O O . GLU A 1 171 ? -4.228 -7.206 4.072 1.00 94.62 171 GLU A O 1
ATOM 1280 N N . LYS A 1 172 ? -3.510 -9.138 3.167 1.00 94.25 172 LYS A N 1
ATOM 1281 C CA . LYS A 1 172 ? -3.007 -9.708 4.429 1.00 94.25 172 LYS A CA 1
ATOM 1282 C C . LYS A 1 172 ? -1.909 -8.843 5.045 1.00 94.25 172 LYS A C 1
ATOM 1284 O O . LYS A 1 172 ? -1.737 -8.844 6.258 1.00 94.25 172 LYS A O 1
ATOM 1289 N N . VAL A 1 173 ? -1.167 -8.105 4.217 1.00 95.44 173 VAL A N 1
ATOM 1290 C CA . VAL A 1 173 ? -0.134 -7.169 4.676 1.00 95.44 173 VAL A CA 1
ATOM 1291 C C . VAL A 1 173 ? -0.714 -5.779 4.926 1.00 95.44 173 VAL A C 1
ATOM 1293 O O . VAL A 1 173 ? -0.373 -5.142 5.917 1.00 95.44 173 VAL A O 1
ATOM 1296 N N . LEU A 1 174 ? -1.587 -5.293 4.046 1.00 95.88 174 LEU A N 1
ATOM 1297 C CA . LEU A 1 174 ? -2.105 -3.926 4.118 1.00 95.88 174 LEU A CA 1
ATOM 1298 C C . LEU A 1 174 ? -3.145 -3.722 5.227 1.00 95.88 174 LEU A C 1
ATOM 1300 O O . LEU A 1 174 ? -3.156 -2.676 5.875 1.00 95.88 174 LEU A O 1
ATOM 1304 N N . GLU A 1 175 ? -4.003 -4.709 5.470 1.00 95.44 175 GLU A N 1
ATOM 1305 C CA . GLU A 1 175 ? -5.066 -4.643 6.476 1.00 95.44 175 GLU A CA 1
ATOM 1306 C C . GLU A 1 175 ? -4.545 -4.356 7.897 1.00 95.44 175 GLU A C 1
ATOM 1308 O O . GLU A 1 175 ? -4.990 -3.360 8.481 1.00 95.44 175 GLU A O 1
ATOM 1313 N N . PRO A 1 176 ? -3.573 -5.115 8.453 1.00 95.94 176 PRO A N 1
ATOM 1314 C CA . PRO A 1 176 ? -2.989 -4.792 9.757 1.00 95.94 176 PRO A CA 1
ATOM 1315 C C . PRO A 1 176 ? -2.361 -3.396 9.795 1.00 95.94 176 PRO A C 1
ATOM 1317 O O . PRO A 1 176 ? -2.541 -2.663 10.770 1.00 95.94 176 PRO A O 1
ATOM 1320 N N . LEU A 1 177 ? -1.650 -2.989 8.736 1.00 96.19 177 LEU A N 1
ATOM 1321 C CA . LEU A 1 177 ? -0.981 -1.686 8.683 1.00 96.19 177 LEU A CA 1
ATOM 1322 C C . LEU A 1 177 ? -1.988 -0.536 8.775 1.00 96.19 177 LEU A C 1
ATOM 1324 O O . LEU A 1 177 ? -1.838 0.356 9.613 1.00 96.19 177 LEU A O 1
ATOM 1328 N N . PHE A 1 178 ? -3.046 -0.579 7.964 1.00 96.38 178 PHE A N 1
ATOM 1329 C CA . PHE A 1 178 ? -4.080 0.453 7.968 1.00 96.38 178 PHE A CA 1
ATOM 1330 C C . PHE A 1 178 ? -4.930 0.421 9.239 1.00 96.38 178 PHE A C 1
ATOM 1332 O O . PHE A 1 178 ? -5.306 1.479 9.751 1.00 96.38 178 PHE A O 1
ATOM 1339 N N . TYR A 1 179 ? -5.183 -0.761 9.803 1.00 95.44 179 TYR A N 1
ATOM 1340 C CA . TYR A 1 179 ? -5.880 -0.891 11.080 1.00 95.44 179 TYR A CA 1
ATOM 1341 C C . TYR A 1 179 ? -5.106 -0.249 12.231 1.00 95.44 179 TYR A C 1
ATOM 1343 O O . TYR A 1 179 ? -5.661 0.533 13.015 1.00 95.44 179 TYR A O 1
ATOM 1351 N N . HIS A 1 180 ? -3.807 -0.525 12.322 1.00 94.69 180 HIS A N 1
ATOM 1352 C CA . HIS A 1 180 ? -2.964 0.083 13.339 1.00 94.69 180 HIS A CA 1
ATOM 1353 C C . HIS A 1 180 ? -2.745 1.571 13.098 1.00 94.69 180 HIS A C 1
ATOM 1355 O O . HIS A 1 180 ? -2.760 2.322 14.073 1.00 94.69 180 HIS A O 1
ATOM 1361 N N . TRP A 1 181 ? -2.642 2.012 11.842 1.00 95.81 181 TRP A N 1
ATOM 1362 C CA . TRP A 1 181 ? -2.622 3.434 11.511 1.00 95.81 181 TRP A CA 1
ATOM 1363 C C . TRP A 1 181 ? -3.887 4.128 12.017 1.00 95.81 181 TRP A C 1
ATOM 1365 O O . TRP A 1 181 ? -3.792 5.057 12.812 1.00 95.81 181 TRP A O 1
ATOM 1375 N N . LYS A 1 182 ? -5.084 3.621 11.696 1.00 93.94 182 LYS A N 1
ATOM 1376 C CA . LYS A 1 182 ? -6.350 4.194 12.182 1.00 93.94 182 LYS A CA 1
ATOM 1377 C C . LYS A 1 182 ? -6.389 4.338 13.709 1.00 93.94 182 LYS A C 1
ATOM 1379 O O . LYS A 1 182 ? -6.874 5.351 14.209 1.00 93.94 182 LYS A O 1
ATOM 1384 N N . ARG A 1 183 ? -5.919 3.326 14.451 1.00 93.12 183 ARG A N 1
ATOM 1385 C CA . ARG A 1 183 ? -6.022 3.276 15.923 1.00 93.12 183 ARG A CA 1
ATOM 1386 C C . ARG A 1 183 ? -4.921 4.021 16.670 1.00 93.12 183 ARG A C 1
ATOM 1388 O O . ARG A 1 183 ? -5.178 4.506 17.765 1.00 93.12 183 ARG A O 1
ATOM 1395 N N . LYS A 1 184 ? -3.698 4.030 16.138 1.00 93.69 184 LYS A N 1
ATOM 1396 C CA . LYS A 1 184 ? -2.492 4.518 16.829 1.00 93.69 184 LYS A CA 1
ATOM 1397 C C . LYS A 1 184 ? -1.899 5.779 16.188 1.00 93.69 184 LYS A C 1
ATOM 1399 O O . LYS A 1 184 ? -0.820 6.205 16.610 1.00 93.69 184 LYS A O 1
ATOM 1404 N N . ARG A 1 185 ? -2.549 6.357 15.170 1.00 93.56 185 ARG A N 1
ATOM 1405 C CA . ARG A 1 185 ? -2.118 7.629 14.577 1.00 93.56 185 ARG A CA 1
ATOM 1406 C C . ARG A 1 185 ? -2.359 8.810 15.507 1.00 93.56 185 ARG A C 1
ATOM 1408 O O . ARG A 1 185 ? -3.356 8.855 16.228 1.00 93.56 185 ARG A O 1
ATOM 1415 N N . LEU A 1 186 ? -1.454 9.775 15.446 1.00 93.50 186 LEU A N 1
ATOM 1416 C CA . LEU A 1 186 ? -1.624 11.089 16.050 1.00 93.50 186 LEU A CA 1
ATOM 1417 C C . LEU A 1 186 ? -2.580 11.943 15.200 1.00 93.50 186 LEU A C 1
ATOM 1419 O O . LEU A 1 186 ? -2.934 11.602 14.067 1.00 93.50 186 LEU A O 1
ATOM 1423 N N . SER A 1 187 ? -3.028 13.068 15.759 1.00 91.44 187 SER A N 1
ATOM 1424 C CA . SER A 1 187 ? -3.916 13.989 15.045 1.00 91.44 187 SER A CA 1
ATOM 1425 C C . SER A 1 187 ? -3.246 14.505 13.769 1.00 91.44 187 SER A C 1
ATOM 1427 O O . SER A 1 187 ? -2.147 15.051 13.830 1.00 91.44 187 SER A O 1
ATOM 1429 N N . LYS A 1 188 ? -3.926 14.346 12.624 1.00 88.44 188 LYS A N 1
ATOM 1430 C CA . LYS A 1 188 ? -3.458 14.753 11.282 1.00 88.44 188 LYS A CA 1
ATOM 1431 C C . LYS A 1 188 ? -2.147 14.092 10.821 1.00 88.44 188 LYS A C 1
ATOM 1433 O O . LYS A 1 188 ? -1.465 14.631 9.957 1.00 88.44 188 LYS A O 1
ATOM 1438 N N . GLU A 1 189 ? -1.802 12.931 11.367 1.00 94.62 189 GLU A N 1
ATOM 1439 C CA . GLU A 1 189 ? -0.606 12.190 10.962 1.00 94.62 189 GLU A CA 1
ATOM 1440 C C . GLU A 1 189 ? -0.836 11.395 9.664 1.00 94.62 189 GLU A C 1
ATOM 1442 O O . GLU A 1 189 ? -1.813 10.645 9.548 1.00 94.62 189 GLU A O 1
ATOM 1447 N N . SER A 1 190 ? 0.083 11.540 8.701 1.00 95.19 190 SER A N 1
ATOM 1448 C CA . SER A 1 190 ? 0.075 10.777 7.447 1.00 95.19 190 SER A CA 1
ATOM 1449 C C . SER A 1 190 ? 0.457 9.307 7.667 1.00 95.19 190 SER A C 1
ATOM 1451 O O . SER A 1 190 ? 0.970 8.932 8.725 1.00 95.19 190 SER A O 1
ATOM 1453 N N . PHE A 1 191 ? 0.206 8.442 6.684 1.00 96.62 191 PHE A N 1
ATOM 1454 C CA . PHE A 1 191 ? 0.581 7.029 6.799 1.00 96.62 191 PHE A CA 1
ATOM 1455 C C . PHE A 1 191 ? 2.106 6.851 6.766 1.00 96.62 191 PHE A C 1
ATOM 1457 O O . PHE A 1 191 ? 2.663 6.027 7.497 1.00 96.62 191 PHE A O 1
ATOM 1464 N N . GLY A 1 192 ? 2.791 7.672 5.972 1.00 95.62 192 GLY A N 1
ATOM 1465 C CA . GLY A 1 192 ? 4.244 7.755 5.925 1.00 95.62 192 GLY A CA 1
ATOM 1466 C C . GLY A 1 192 ? 4.876 8.130 7.262 1.00 95.62 192 GLY A C 1
ATOM 1467 O O . GLY A 1 192 ? 5.741 7.411 7.766 1.00 95.62 192 GLY A O 1
ATOM 1468 N N . ASP A 1 193 ? 4.402 9.220 7.870 1.00 96.19 193 ASP A N 1
ATOM 1469 C CA . ASP A 1 193 ? 4.909 9.699 9.164 1.00 96.19 193 ASP A CA 1
ATOM 1470 C C . ASP A 1 193 ? 4.639 8.682 10.278 1.00 96.19 193 ASP A C 1
ATOM 1472 O O . ASP A 1 193 ? 5.535 8.362 11.062 1.00 96.19 193 ASP A O 1
ATOM 1476 N N . PHE A 1 194 ? 3.440 8.088 10.279 1.00 96.94 194 PHE A N 1
ATOM 1477 C CA . PHE A 1 194 ? 3.090 6.992 11.179 1.00 96.94 194 PHE A CA 1
ATOM 1478 C C . PHE A 1 194 ? 4.054 5.810 11.044 1.00 96.94 194 PHE A C 1
ATOM 1480 O O . PHE A 1 194 ? 4.512 5.264 12.051 1.00 96.94 194 PHE A O 1
ATOM 1487 N N . THR A 1 195 ? 4.385 5.429 9.807 1.00 96.31 195 THR A N 1
ATOM 1488 C CA . THR A 1 195 ? 5.310 4.323 9.540 1.00 96.31 195 THR A CA 1
ATOM 1489 C C . THR A 1 195 ? 6.689 4.620 10.119 1.00 96.31 195 THR A C 1
ATOM 1491 O O . THR A 1 195 ? 7.257 3.789 10.829 1.00 96.31 195 THR A O 1
ATOM 1494 N N . ASN A 1 196 ? 7.199 5.827 9.877 1.00 95.81 196 ASN A N 1
ATOM 1495 C CA . ASN A 1 196 ? 8.508 6.250 10.366 1.00 95.81 196 ASN A CA 1
ATOM 1496 C C . ASN A 1 196 ? 8.562 6.335 11.898 1.00 95.81 196 ASN A C 1
ATOM 1498 O O . ASN A 1 196 ? 9.560 5.933 12.492 1.00 95.81 196 ASN A O 1
ATOM 1502 N N . ARG A 1 197 ? 7.487 6.794 12.552 1.00 96.06 197 ARG A N 1
ATOM 1503 C CA . ARG A 1 197 ? 7.397 6.873 14.019 1.00 96.06 197 ARG A CA 1
ATOM 1504 C C . ARG A 1 197 ? 7.294 5.501 14.685 1.00 96.06 197 ARG A C 1
ATOM 1506 O O . ARG A 1 197 ? 7.891 5.284 15.738 1.00 96.06 197 ARG A O 1
ATOM 1513 N N . MET A 1 198 ? 6.497 4.593 14.123 1.00 95.12 198 MET A N 1
ATOM 1514 C CA . MET A 1 198 ? 6.337 3.243 14.673 1.00 95.12 198 MET A CA 1
ATOM 1515 C C . MET A 1 198 ? 7.585 2.385 14.451 1.00 95.12 198 MET A C 1
ATOM 1517 O O . MET A 1 198 ? 7.920 1.576 15.315 1.00 95.12 198 MET A O 1
ATOM 1521 N N . GLY A 1 199 ? 8.273 2.588 13.327 1.00 94.25 199 GLY A N 1
ATOM 1522 C CA . GLY A 1 199 ? 9.421 1.793 12.909 1.00 94.25 199 GLY A CA 1
ATOM 1523 C C . GLY A 1 199 ? 9.011 0.483 12.230 1.00 94.25 199 GLY A C 1
ATOM 1524 O O . GLY A 1 199 ? 8.026 -0.163 12.600 1.00 94.25 199 GLY A O 1
ATOM 1525 N N . HIS A 1 200 ? 9.792 0.078 11.227 1.00 92.75 200 HIS A N 1
ATOM 1526 C CA . HIS A 1 200 ? 9.507 -1.084 10.377 1.00 92.75 200 HIS A CA 1
ATOM 1527 C C . HIS A 1 200 ? 9.445 -2.401 11.156 1.00 92.75 200 HIS A C 1
ATOM 1529 O O . HIS A 1 200 ? 8.570 -3.214 10.884 1.00 92.75 200 HIS A O 1
ATOM 1535 N N . GLU A 1 201 ? 10.303 -2.587 12.159 1.00 94.50 201 GLU A N 1
ATOM 1536 C CA . GLU A 1 201 ? 10.350 -3.809 12.977 1.00 94.50 201 GLU A CA 1
ATOM 1537 C C . GLU A 1 201 ? 9.032 -4.053 13.722 1.00 94.50 201 GLU A C 1
ATOM 1539 O O . GLU A 1 201 ? 8.448 -5.133 13.634 1.00 94.50 201 GLU A O 1
ATOM 1544 N N . LYS A 1 202 ? 8.502 -3.015 14.385 1.00 94.94 202 LYS A N 1
ATOM 1545 C CA . LYS A 1 202 ? 7.225 -3.103 15.107 1.00 94.94 202 LYS A CA 1
ATOM 1546 C C . LYS A 1 202 ? 6.062 -3.334 14.153 1.00 94.94 202 LYS A C 1
ATOM 1548 O O . LYS A 1 202 ? 5.145 -4.083 14.470 1.00 94.94 202 LYS A O 1
ATOM 1553 N N . LEU A 1 203 ? 6.073 -2.690 12.986 1.00 94.62 203 LEU A N 1
ATOM 1554 C CA . LEU A 1 203 ? 5.038 -2.907 11.976 1.00 94.62 203 LEU A CA 1
ATOM 1555 C C . LEU A 1 203 ? 5.066 -4.337 11.438 1.00 94.62 203 LEU A C 1
ATOM 1557 O O . LEU A 1 203 ? 4.007 -4.935 11.268 1.00 94.62 203 LEU A O 1
ATOM 1561 N N . LEU A 1 204 ? 6.253 -4.902 11.218 1.00 94.44 204 LEU A N 1
ATOM 1562 C CA . LEU A 1 204 ? 6.405 -6.278 10.760 1.00 94.44 204 LEU A CA 1
ATOM 1563 C C . LEU A 1 204 ? 5.882 -7.273 11.804 1.00 94.44 204 LEU A C 1
ATOM 1565 O O . LEU A 1 204 ? 5.162 -8.206 11.456 1.00 94.44 204 LEU A O 1
ATOM 1569 N N . GLU A 1 205 ? 6.170 -7.037 13.085 1.00 94.81 205 GLU A N 1
ATOM 1570 C CA . GLU A 1 205 ? 5.627 -7.835 14.187 1.00 94.81 205 GLU A CA 1
ATOM 1571 C C . GLU A 1 205 ? 4.088 -7.815 14.207 1.00 94.81 205 GLU A C 1
ATOM 1573 O O . GLU A 1 205 ? 3.454 -8.860 14.354 1.00 94.81 205 GLU A O 1
ATOM 1578 N N . LEU A 1 206 ? 3.478 -6.642 14.003 1.00 93.12 206 LEU A N 1
ATOM 1579 C CA . LEU A 1 206 ? 2.020 -6.491 13.952 1.00 93.12 206 LEU A CA 1
ATOM 1580 C C . LEU A 1 206 ? 1.398 -7.211 12.751 1.00 93.12 206 LEU A C 1
ATOM 1582 O O . LEU A 1 206 ? 0.334 -7.806 12.890 1.00 93.12 206 LEU A O 1
ATOM 1586 N N . VAL A 1 207 ? 2.061 -7.183 11.592 1.00 93.81 207 VAL A N 1
ATOM 1587 C CA . VAL A 1 207 ? 1.624 -7.932 10.404 1.00 93.81 207 VAL A CA 1
ATOM 1588 C C . VAL A 1 207 ? 1.694 -9.439 10.660 1.00 93.81 207 VAL A C 1
ATOM 1590 O O . VAL A 1 207 ? 0.770 -10.160 10.300 1.00 93.81 207 VAL A O 1
ATOM 1593 N N . ASN A 1 208 ? 2.759 -9.923 11.301 1.00 92.62 208 ASN A N 1
ATOM 1594 C CA . ASN A 1 208 ? 2.937 -11.353 11.569 1.00 92.62 208 ASN A CA 1
ATOM 1595 C C . ASN A 1 208 ? 1.948 -11.892 12.616 1.00 92.62 208 ASN A C 1
ATOM 1597 O O . ASN A 1 208 ? 1.553 -13.049 12.533 1.00 92.62 208 ASN A O 1
ATOM 1601 N N . LYS A 1 209 ? 1.534 -11.062 13.582 1.00 93.38 209 LYS A N 1
ATOM 1602 C CA . LYS A 1 209 ? 0.547 -11.408 14.623 1.00 93.38 209 LYS A CA 1
ATOM 1603 C C . LYS A 1 209 ? -0.908 -11.159 14.200 1.00 93.38 209 LYS A C 1
ATOM 1605 O O . LYS A 1 209 ? -1.804 -11.189 15.041 1.00 93.38 209 LYS A O 1
ATOM 1610 N N . TRP A 1 210 ? -1.159 -10.830 12.935 1.00 91.94 210 TRP A N 1
ATOM 1611 C CA . TRP A 1 210 ? -2.487 -10.426 12.491 1.00 91.94 210 TRP A CA 1
ATOM 1612 C C . TRP A 1 210 ? -3.419 -11.625 12.292 1.00 91.94 210 TRP A C 1
ATOM 1614 O O . TRP A 1 210 ? -3.275 -12.385 11.339 1.00 91.94 210 TRP A O 1
ATOM 1624 N N . GLU A 1 211 ? -4.423 -11.744 13.157 1.00 84.94 211 GLU A N 1
ATOM 1625 C CA . GLU A 1 211 ? -5.482 -12.766 13.072 1.00 84.94 211 GLU A CA 1
ATOM 1626 C C . GLU A 1 211 ? -6.789 -12.217 12.468 1.00 84.94 211 GLU A C 1
ATOM 1628 O O . GLU A 1 211 ? -7.762 -12.947 12.288 1.00 84.94 211 GLU A O 1
ATOM 1633 N N . GLY A 1 212 ? -6.813 -10.925 12.121 1.00 84.69 212 GLY A N 1
ATOM 1634 C CA . GLY A 1 212 ? -7.979 -10.225 11.588 1.00 84.69 212 GLY A CA 1
ATOM 1635 C C . GLY A 1 212 ? -8.414 -9.048 12.455 1.00 84.69 212 GLY A C 1
ATOM 1636 O O . GLY A 1 212 ? -7.898 -8.803 13.548 1.00 84.69 212 GLY A O 1
ATOM 1637 N N . ILE A 1 213 ? -9.384 -8.285 11.951 1.00 82.19 213 ILE A N 1
ATOM 1638 C CA . ILE A 1 213 ? -9.979 -7.187 12.713 1.00 82.19 213 ILE A CA 1
ATOM 1639 C C . ILE A 1 213 ? -10.721 -7.806 13.902 1.00 82.19 213 ILE A C 1
ATOM 1641 O O . ILE A 1 213 ? -11.649 -8.587 13.677 1.00 82.19 213 ILE A O 1
ATOM 1645 N N . PRO A 1 214 ? -10.363 -7.468 15.156 1.00 78.06 214 PRO A N 1
ATOM 1646 C CA . PRO A 1 214 ? -11.088 -7.983 16.302 1.00 78.06 214 PRO A CA 1
ATOM 1647 C C . PRO A 1 214 ? -12.537 -7.523 16.181 1.00 78.06 214 PRO A C 1
ATOM 1649 O O . PRO A 1 214 ? -12.804 -6.322 16.073 1.00 78.06 214 PRO A O 1
ATOM 1652 N N . LEU A 1 215 ? -13.460 -8.487 16.173 1.00 68.69 215 LEU A N 1
ATOM 1653 C CA . LEU A 1 215 ? -14.890 -8.226 16.231 1.00 68.69 215 LEU A CA 1
ATOM 1654 C C . LEU A 1 215 ? -15.128 -7.374 17.475 1.00 68.69 215 LEU A C 1
ATOM 1656 O O . LEU A 1 215 ? -14.979 -7.842 18.605 1.00 68.69 215 LEU A O 1
ATOM 1660 N N . GLY A 1 216 ? -15.418 -6.089 17.270 1.00 60.56 216 GLY A N 1
ATOM 1661 C CA . GLY A 1 216 ? -15.803 -5.223 18.369 1.00 60.56 216 GLY A CA 1
ATOM 1662 C C . GLY A 1 216 ? -17.004 -5.867 19.042 1.00 60.56 216 GLY A C 1
ATOM 1663 O O . GLY A 1 216 ? -17.978 -6.179 18.358 1.00 60.56 216 GLY A O 1
ATOM 1664 N N . ALA A 1 217 ? -16.929 -6.101 20.355 1.00 56.16 217 ALA A N 1
ATOM 1665 C CA . ALA A 1 217 ? -18.094 -6.522 21.117 1.00 56.16 217 ALA A CA 1
ATOM 1666 C C . ALA A 1 217 ? -19.218 -5.546 20.770 1.00 56.16 217 ALA A C 1
ATOM 1668 O O . ALA A 1 217 ? -19.066 -4.342 21.002 1.00 56.16 217 ALA A O 1
ATOM 1669 N N . SER A 1 218 ? -20.282 -6.037 20.128 1.00 57.16 218 SER A N 1
ATOM 1670 C CA . SER A 1 218 ? -21.394 -5.184 19.736 1.00 57.16 218 SER A CA 1
ATOM 1671 C C . SER A 1 218 ? -21.977 -4.591 21.011 1.00 57.16 218 SER A C 1
ATOM 1673 O O . SER A 1 218 ? -22.672 -5.264 21.773 1.00 57.16 218 SER A O 1
ATOM 1675 N N . ARG A 1 219 ? -21.622 -3.338 21.302 1.00 55.84 219 ARG A N 1
ATOM 1676 C CA . ARG A 1 219 ? -22.263 -2.565 22.356 1.00 55.84 219 ARG A CA 1
ATOM 1677 C C . ARG A 1 219 ? -23.582 -2.101 21.779 1.00 55.84 219 ARG A C 1
ATOM 1679 O O . ARG A 1 219 ? -23.697 -0.993 21.261 1.00 55.84 219 ARG A O 1
ATOM 1686 N N . TYR A 1 220 ? -24.569 -2.983 21.833 1.00 62.97 220 TYR A N 1
ATOM 1687 C CA . TYR A 1 220 ? -25.945 -2.574 21.656 1.00 62.97 220 TYR A CA 1
ATOM 1688 C C . TYR A 1 220 ? -26.262 -1.610 22.802 1.00 62.97 220 TYR A C 1
ATOM 1690 O O . TYR A 1 220 ? -26.338 -2.016 23.960 1.00 62.97 220 TYR A O 1
ATOM 1698 N N . ASN A 1 221 ? -26.413 -0.321 22.498 1.00 62.22 221 ASN A N 1
ATOM 1699 C CA . ASN A 1 221 ? -26.986 0.643 23.436 1.00 62.22 221 ASN A CA 1
ATOM 1700 C C . ASN A 1 221 ? -28.501 0.399 23.503 1.00 62.22 221 ASN A C 1
ATOM 1702 O O . ASN A 1 221 ? -29.295 1.199 23.009 1.00 62.22 221 ASN A O 1
ATOM 1706 N N . LEU A 1 222 ? -28.890 -0.750 24.058 1.00 66.19 222 LEU A N 1
ATOM 1707 C CA . LEU A 1 222 ? -30.280 -1.100 24.318 1.00 66.19 222 LEU A CA 1
ATOM 1708 C C . LEU A 1 222 ? -30.785 -0.196 25.441 1.00 66.19 222 LEU A C 1
ATOM 1710 O O . LEU A 1 222 ? -30.447 -0.376 26.609 1.00 66.19 222 LEU A O 1
ATOM 1714 N N . LYS A 1 223 ? -31.581 0.808 25.074 1.00 69.38 223 LYS A N 1
ATOM 1715 C CA . LYS A 1 223 ? -32.392 1.548 26.038 1.00 69.38 223 LYS A CA 1
ATOM 1716 C C . LYS A 1 223 ? -33.669 0.752 26.260 1.00 69.38 223 LYS A C 1
ATOM 1718 O O . LYS A 1 223 ? -34.501 0.662 25.363 1.00 69.38 223 LYS A O 1
ATOM 1723 N N . LEU A 1 224 ? -33.777 0.141 27.432 1.00 69.75 224 LEU A N 1
ATOM 1724 C CA . LEU A 1 224 ? -34.984 -0.553 27.856 1.00 69.75 224 LEU A CA 1
ATOM 1725 C C . LEU A 1 224 ? -35.981 0.486 28.352 1.00 69.75 224 LEU A C 1
ATOM 1727 O O . LEU A 1 224 ? -35.646 1.317 29.195 1.00 69.75 224 LEU A O 1
ATOM 1731 N N . PHE A 1 225 ? -37.191 0.426 27.816 1.00 77.81 225 PHE A N 1
ATOM 1732 C CA . PHE A 1 225 ? -38.325 1.185 28.313 1.00 77.81 225 PHE A CA 1
ATOM 1733 C C . PHE A 1 225 ? -39.306 0.189 28.920 1.00 77.81 225 PHE A C 1
ATOM 1735 O O . PHE A 1 225 ? -39.580 -0.846 28.316 1.00 77.81 225 PHE A O 1
ATOM 1742 N N . ALA A 1 226 ? -39.796 0.504 30.111 1.00 81.75 226 ALA A N 1
ATOM 1743 C CA . ALA A 1 226 ? -40.866 -0.222 30.774 1.00 81.75 226 ALA A CA 1
ATOM 1744 C C . ALA A 1 226 ? -41.991 0.768 31.071 1.00 81.75 226 ALA A C 1
ATOM 1746 O O . ALA A 1 226 ? -41.741 1.956 31.301 1.00 81.75 226 ALA A O 1
ATOM 1747 N N . ASP A 1 227 ? -43.224 0.282 31.046 1.00 89.44 227 ASP A N 1
ATOM 1748 C CA . ASP A 1 227 ? -44.356 0.994 31.617 1.00 89.44 227 ASP A CA 1
ATOM 1749 C C . ASP A 1 227 ? -44.154 1.204 33.128 1.00 89.44 227 ASP A C 1
ATOM 1751 O O . ASP A 1 227 ? -43.360 0.527 33.789 1.00 89.44 227 ASP A O 1
ATOM 1755 N N . LYS A 1 228 ? -44.857 2.202 33.668 1.00 90.25 228 LYS A N 1
ATOM 1756 C CA . LYS A 1 228 ? -44.688 2.636 35.058 1.00 90.25 228 LYS A CA 1
ATOM 1757 C C . LYS A 1 228 ? -44.997 1.510 36.051 1.00 90.25 228 LYS A C 1
ATOM 1759 O O . LYS A 1 228 ? -44.245 1.327 37.002 1.00 90.25 228 LYS A O 1
ATOM 1764 N N . GLU A 1 229 ? -46.062 0.753 35.802 1.00 92.12 229 GLU A N 1
ATOM 1765 C CA . GLU A 1 229 ? -46.513 -0.337 36.673 1.00 92.12 229 GLU A CA 1
ATOM 1766 C C . GLU A 1 229 ? -45.477 -1.468 36.721 1.00 92.12 229 GLU A C 1
ATOM 1768 O O . GLU A 1 229 ? -45.081 -1.912 37.800 1.00 92.12 229 GLU A O 1
ATOM 1773 N N . THR A 1 230 ? -44.950 -1.867 35.562 1.00 88.25 230 THR A N 1
ATOM 1774 C CA . THR A 1 230 ? -43.898 -2.885 35.461 1.00 88.25 230 THR A CA 1
ATOM 1775 C C . THR A 1 230 ? -42.596 -2.427 36.116 1.00 88.25 230 THR A C 1
ATOM 1777 O O . THR A 1 230 ? -41.925 -3.228 36.770 1.00 88.25 230 THR A O 1
ATOM 1780 N N . TYR A 1 231 ? -42.231 -1.145 35.996 1.00 89.69 231 TYR A N 1
ATOM 1781 C CA . TYR A 1 231 ? -41.044 -0.613 36.669 1.00 89.69 231 TYR A CA 1
ATOM 1782 C C . TYR A 1 231 ? -41.185 -0.642 38.196 1.00 89.69 231 TYR A C 1
ATOM 1784 O O . TYR A 1 231 ? -40.262 -1.072 38.884 1.00 89.69 231 TYR A O 1
ATOM 1792 N N . GLU A 1 232 ? -42.333 -0.219 38.729 1.00 91.38 232 GLU A N 1
ATOM 1793 C CA . GLU A 1 232 ? -42.602 -0.232 40.171 1.00 91.38 232 GLU A CA 1
ATOM 1794 C C . GLU A 1 232 ? -42.608 -1.664 40.727 1.00 91.38 232 GLU A C 1
ATOM 1796 O O . GLU A 1 232 ? -41.954 -1.938 41.737 1.00 91.38 232 GLU A O 1
ATOM 1801 N N . ALA A 1 233 ? -43.246 -2.606 40.025 1.00 90.50 233 ALA A N 1
ATOM 1802 C CA . ALA A 1 233 ? -43.213 -4.023 40.384 1.00 90.50 233 ALA A CA 1
ATOM 1803 C C . ALA A 1 233 ? -41.774 -4.572 40.397 1.00 90.50 233 ALA A C 1
ATOM 1805 O O . ALA A 1 233 ? -41.362 -5.241 41.346 1.00 90.50 233 ALA A O 1
ATOM 1806 N N . MET A 1 234 ? -40.968 -4.235 39.391 1.00 89.50 234 MET A N 1
ATOM 1807 C CA . MET A 1 234 ? -39.575 -4.673 39.315 1.00 89.50 234 MET A CA 1
ATOM 1808 C C . MET A 1 234 ? -38.689 -4.036 40.398 1.00 89.50 234 MET A C 1
ATOM 1810 O O . MET A 1 234 ? -37.820 -4.718 40.938 1.00 89.50 234 MET A O 1
ATOM 1814 N N . ASP A 1 235 ? -38.913 -2.769 40.762 1.00 91.06 235 ASP A N 1
ATOM 1815 C CA . ASP A 1 235 ? -38.170 -2.098 41.838 1.00 91.06 235 ASP A CA 1
ATOM 1816 C C . ASP A 1 235 ? -38.458 -2.734 43.204 1.00 91.06 235 ASP A C 1
ATOM 1818 O O . ASP A 1 235 ? -37.535 -2.965 43.986 1.00 91.06 235 ASP A O 1
ATOM 1822 N N . THR A 1 236 ? -39.713 -3.107 43.479 1.00 92.69 236 THR A N 1
ATOM 1823 C CA . THR A 1 236 ? -40.050 -3.819 44.726 1.00 92.69 236 THR A CA 1
ATOM 1824 C C . THR A 1 236 ? -39.354 -5.178 44.824 1.00 92.69 236 THR A C 1
ATOM 1826 O O . THR A 1 236 ? -38.789 -5.498 45.871 1.00 92.69 236 THR A O 1
ATOM 1829 N N . LEU A 1 237 ? -39.308 -5.945 43.729 1.00 90.94 237 LEU A N 1
ATOM 1830 C CA . LEU A 1 237 ? -38.592 -7.223 43.662 1.00 90.94 237 LEU A CA 1
ATOM 1831 C C . LEU A 1 237 ? -37.074 -7.049 43.794 1.00 90.94 237 LEU A C 1
ATOM 1833 O O . LEU A 1 237 ? -36.415 -7.865 44.436 1.00 90.94 237 LEU A O 1
ATOM 1837 N N . ALA A 1 238 ? -36.520 -5.980 43.221 1.00 92.00 238 ALA A N 1
ATOM 1838 C CA . ALA A 1 238 ? -35.094 -5.685 43.305 1.00 92.00 238 ALA A CA 1
ATOM 1839 C C . ALA A 1 238 ? -34.663 -5.347 44.741 1.00 92.00 238 ALA A C 1
ATOM 1841 O O . ALA A 1 238 ? -33.628 -5.840 45.194 1.00 92.00 238 ALA A O 1
ATOM 1842 N N . ARG A 1 239 ? -35.494 -4.606 45.490 1.00 92.19 239 ARG A N 1
ATOM 1843 C CA . ARG A 1 239 ? -35.256 -4.292 46.912 1.00 92.19 239 ARG A CA 1
ATOM 1844 C C . ARG A 1 239 ? -35.210 -5.533 47.799 1.00 92.19 239 ARG A C 1
ATOM 1846 O O . ARG A 1 239 ? -34.410 -5.573 48.723 1.00 92.19 239 ARG A O 1
ATOM 1853 N N . LEU A 1 240 ? -36.016 -6.557 47.507 1.00 93.06 240 LEU A N 1
ATOM 1854 C CA . LEU A 1 240 ? -35.975 -7.830 48.242 1.00 93.06 240 LEU A CA 1
ATOM 1855 C C . LEU A 1 240 ? -34.661 -8.601 48.034 1.00 93.06 240 LEU A C 1
ATOM 1857 O O . LEU A 1 240 ? -34.334 -9.472 48.834 1.00 93.06 240 LEU A O 1
ATOM 1861 N N . GLN A 1 241 ? -33.927 -8.304 46.960 1.00 88.75 241 GLN A N 1
ATOM 1862 C CA . GLN A 1 241 ? -32.670 -8.962 46.595 1.00 88.75 241 GLN A CA 1
ATOM 1863 C C . GLN A 1 241 ? -31.437 -8.063 46.796 1.00 88.75 241 GLN A C 1
ATOM 1865 O O . GLN A 1 241 ? -30.365 -8.413 46.304 1.00 88.75 241 GLN A O 1
ATOM 1870 N N . ASP A 1 242 ? -31.580 -6.907 47.460 1.00 92.69 242 ASP A N 1
ATOM 1871 C CA . ASP A 1 242 ? -30.529 -5.884 47.609 1.00 92.69 242 ASP A CA 1
ATOM 1872 C C . ASP A 1 242 ? -29.876 -5.464 46.271 1.00 92.69 242 ASP A C 1
ATOM 1874 O O . ASP A 1 242 ? -28.682 -5.166 46.181 1.00 92.69 242 ASP A O 1
ATOM 1878 N N . LYS A 1 243 ? -30.670 -5.424 45.192 1.00 90.94 243 LYS A N 1
ATOM 1879 C CA . LYS A 1 243 ? -30.239 -4.996 43.852 1.00 90.94 243 LYS A CA 1
ATOM 1880 C C . LYS A 1 243 ? -30.964 -3.729 43.415 1.00 90.94 243 LYS A C 1
ATOM 1882 O O . LYS A 1 243 ? -32.076 -3.436 43.842 1.00 90.94 243 LYS A O 1
ATOM 1887 N N . SER A 1 244 ? -30.357 -2.990 42.487 1.00 90.06 244 SER A N 1
ATOM 1888 C CA . SER A 1 244 ? -31.074 -1.936 41.755 1.00 90.06 244 SER A CA 1
ATOM 1889 C C . SER A 1 244 ? -32.015 -2.534 40.702 1.00 90.06 244 SER A C 1
ATOM 1891 O O . SER A 1 244 ? -31.697 -3.563 40.097 1.00 90.06 244 SER A O 1
ATOM 1893 N N . ALA A 1 245 ? -33.130 -1.854 40.408 1.00 86.31 245 ALA A N 1
ATOM 1894 C CA . ALA A 1 245 ? -34.069 -2.262 39.356 1.00 86.31 245 ALA A CA 1
ATOM 1895 C C . ALA A 1 245 ? -33.372 -2.503 38.000 1.00 86.31 245 ALA A C 1
ATOM 1897 O O . ALA A 1 245 ? -33.694 -3.447 37.284 1.00 86.31 245 ALA A O 1
ATOM 1898 N N . HIS A 1 246 ? -32.353 -1.699 37.671 1.00 85.25 246 HIS A N 1
ATOM 1899 C CA . HIS A 1 246 ? -31.556 -1.871 36.454 1.00 85.25 246 HIS A CA 1
ATOM 1900 C C . HIS A 1 246 ? -30.734 -3.169 36.448 1.00 85.25 246 HIS A C 1
ATOM 1902 O O . HIS A 1 246 ? -30.686 -3.861 35.432 1.00 85.25 246 HIS A O 1
ATOM 1908 N N . GLN A 1 247 ? -30.081 -3.505 37.565 1.00 86.44 247 GLN A N 1
ATOM 1909 C CA . GLN A 1 247 ? -29.292 -4.735 37.673 1.00 86.44 247 GLN A CA 1
ATOM 1910 C C . GLN A 1 247 ? -30.185 -5.971 37.569 1.00 86.44 247 GLN A C 1
ATOM 1912 O O . GLN A 1 247 ? -29.859 -6.883 36.813 1.00 86.44 247 GLN A O 1
ATOM 1917 N N . LEU A 1 248 ? -31.334 -5.966 38.256 1.00 89.94 248 LEU A N 1
ATOM 1918 C CA . LEU A 1 248 ? -32.302 -7.058 38.174 1.00 89.94 248 LEU A CA 1
ATOM 1919 C C . LEU A 1 248 ? -32.835 -7.230 36.742 1.00 89.94 248 LEU A C 1
ATOM 1921 O O . LEU A 1 248 ? -32.861 -8.347 36.232 1.00 89.94 248 LEU A O 1
ATOM 1925 N N . ALA A 1 249 ? -33.178 -6.132 36.059 1.00 87.12 249 ALA A N 1
ATOM 1926 C CA . ALA A 1 249 ? -33.619 -6.166 34.664 1.00 87.12 249 ALA A CA 1
ATOM 1927 C C . ALA A 1 249 ? -32.570 -6.797 33.734 1.00 87.12 249 ALA A C 1
ATOM 1929 O O . ALA A 1 249 ? -32.898 -7.618 32.878 1.00 87.12 249 ALA A O 1
ATOM 1930 N N . MET A 1 250 ? -31.297 -6.426 33.903 1.00 85.62 250 MET A N 1
ATOM 1931 C CA . MET A 1 250 ? -30.204 -6.964 33.092 1.00 85.62 250 MET A CA 1
ATOM 1932 C C . MET A 1 250 ? -29.952 -8.448 33.352 1.00 85.62 250 MET A C 1
ATOM 1934 O O . MET A 1 250 ? -29.654 -9.175 32.404 1.00 85.62 250 MET A O 1
ATOM 1938 N N . ASP A 1 251 ? -30.084 -8.901 34.598 1.00 87.69 251 ASP A N 1
ATOM 1939 C CA . ASP A 1 251 ? -29.967 -10.318 34.948 1.00 87.69 251 ASP A CA 1
ATOM 1940 C C . ASP A 1 251 ? -31.108 -11.132 34.314 1.00 87.69 251 ASP A C 1
ATOM 1942 O O . ASP A 1 251 ? -30.837 -12.105 33.613 1.00 87.69 251 ASP A O 1
ATOM 1946 N N . ILE A 1 252 ? -32.359 -10.663 34.419 1.00 88.06 252 ILE A N 1
ATOM 1947 C CA . ILE A 1 252 ? -33.528 -11.311 33.795 1.00 88.06 252 ILE A CA 1
ATOM 1948 C C . ILE A 1 252 ? -33.359 -11.423 32.278 1.00 88.06 252 ILE A C 1
ATOM 1950 O O . ILE A 1 252 ? -33.601 -12.479 31.69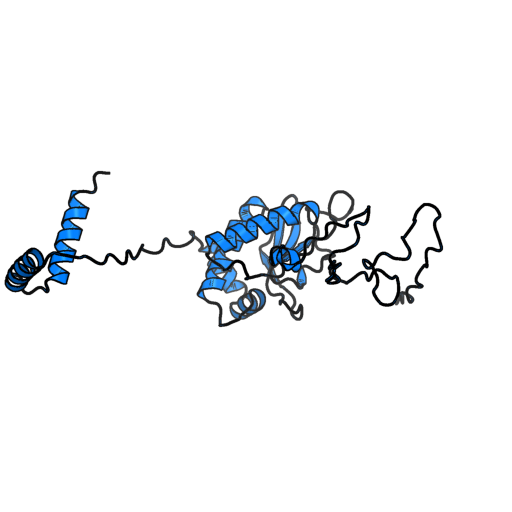6 1.00 88.06 252 ILE A O 1
ATOM 1954 N N . ILE A 1 253 ? -32.927 -10.347 31.616 1.00 86.00 253 ILE A N 1
ATOM 1955 C CA . ILE A 1 253 ? -32.708 -10.359 30.164 1.00 86.00 253 ILE A CA 1
ATOM 1956 C C . ILE A 1 253 ? -31.590 -11.332 29.797 1.00 86.00 253 ILE A C 1
ATOM 1958 O O . ILE A 1 253 ? -31.704 -12.045 28.799 1.00 86.00 253 ILE A O 1
ATOM 1962 N N . ARG A 1 254 ? -30.514 -11.387 30.589 1.00 85.88 254 ARG A N 1
ATOM 1963 C CA . ARG A 1 254 ? -29.408 -12.320 30.357 1.00 85.88 254 ARG A CA 1
ATOM 1964 C C . ARG A 1 254 ? -29.886 -13.769 30.457 1.00 85.88 254 ARG A C 1
ATOM 1966 O O . ARG A 1 254 ? -29.572 -14.553 29.562 1.00 85.88 254 ARG A O 1
ATOM 1973 N N . ASP A 1 255 ? -30.690 -14.091 31.465 1.00 89.00 255 ASP A N 1
ATOM 1974 C CA . ASP A 1 255 ? -31.254 -15.430 31.677 1.00 89.00 255 ASP A CA 1
ATOM 1975 C C . ASP A 1 255 ? -32.283 -15.798 30.594 1.00 89.00 255 ASP A C 1
ATOM 1977 O O . ASP A 1 255 ? -32.300 -16.919 30.070 1.00 89.00 255 ASP A O 1
ATOM 1981 N N . TYR A 1 256 ? -33.103 -14.833 30.172 1.00 88.38 256 TYR A N 1
ATOM 1982 C CA . TYR A 1 256 ? -34.049 -15.007 29.072 1.00 88.38 256 TYR A CA 1
ATOM 1983 C C . TYR A 1 256 ? -33.332 -15.287 27.743 1.00 88.38 256 TYR A C 1
ATOM 1985 O O . TYR A 1 256 ? -33.669 -16.233 27.032 1.00 88.38 256 TYR A O 1
ATOM 1993 N N . VAL A 1 257 ? -32.289 -14.519 27.418 1.00 85.31 257 VAL A N 1
ATOM 1994 C CA . VAL A 1 257 ? -31.482 -14.742 26.208 1.00 85.31 257 VAL A CA 1
ATOM 1995 C C . VAL A 1 257 ? -30.732 -16.074 26.279 1.00 85.31 257 VAL A C 1
ATOM 1997 O O . VAL A 1 257 ? -30.654 -16.781 25.273 1.00 85.31 257 VAL A O 1
ATOM 2000 N N . ALA A 1 258 ? -30.199 -16.444 27.447 1.00 84.62 258 ALA A N 1
ATOM 2001 C CA . ALA A 1 258 ? -29.513 -17.719 27.641 1.00 84.62 258 ALA A CA 1
ATOM 2002 C C . ALA A 1 258 ? -30.449 -18.920 27.424 1.00 84.62 258 ALA A C 1
ATOM 2004 O O . ALA A 1 258 ? -30.049 -19.892 26.787 1.00 84.62 258 ALA A O 1
ATOM 2005 N N . SER A 1 259 ? -31.701 -18.834 27.882 1.00 88.12 259 SER A N 1
ATOM 2006 C CA . SER A 1 259 ? -32.712 -19.886 27.689 1.00 88.12 259 SER A CA 1
ATOM 2007 C C . SER A 1 259 ? -33.275 -19.959 26.263 1.00 88.12 259 SER A C 1
ATOM 2009 O O . SER A 1 259 ? -33.673 -21.037 25.821 1.00 88.12 259 SER A O 1
ATOM 2011 N N . HIS A 1 260 ? -33.285 -18.845 25.521 1.00 81.75 260 HIS A N 1
ATOM 2012 C CA . HIS A 1 260 ? -33.862 -18.766 24.170 1.00 81.75 260 HIS A CA 1
ATOM 2013 C C . HIS A 1 260 ? -32.839 -18.876 23.029 1.00 81.75 260 HIS A C 1
ATOM 2015 O O . HIS A 1 260 ? -33.234 -18.922 21.862 1.00 81.75 260 HIS A O 1
ATOM 2021 N N . ARG A 1 261 ? -31.537 -18.992 23.322 1.00 67.75 261 ARG A N 1
ATOM 2022 C CA . ARG A 1 261 ? -30.529 -19.419 22.337 1.00 67.75 261 ARG A CA 1
ATOM 2023 C C . ARG A 1 261 ? -30.699 -20.911 22.019 1.00 67.75 261 ARG A C 1
ATOM 2025 O O . ARG A 1 261 ? -29.947 -21.756 22.492 1.00 67.75 261 ARG A O 1
ATOM 2032 N N . LYS A 1 262 ? -31.693 -21.247 21.196 1.00 52.00 262 LYS A N 1
ATOM 2033 C CA . LYS A 1 262 ? -31.659 -22.482 20.405 1.00 52.00 262 LYS A CA 1
ATOM 2034 C C . LYS A 1 262 ? -30.763 -22.221 19.190 1.00 52.00 262 LYS A C 1
ATOM 2036 O O . LYS A 1 262 ? -31.105 -21.348 18.403 1.00 52.00 262 LYS A O 1
ATOM 2041 N N . TRP A 1 263 ? -29.632 -22.935 19.166 1.00 44.25 263 TRP A N 1
ATOM 2042 C CA . TRP A 1 263 ? -28.654 -23.163 18.086 1.00 44.25 263 TRP A CA 1
ATOM 2043 C C . TRP A 1 263 ? -28.695 -22.229 16.873 1.00 44.25 263 TRP A C 1
ATOM 2045 O O . TRP A 1 263 ? -29.638 -22.346 16.062 1.00 44.25 263 TRP A O 1
#

InterPro domains:
  IPR006066 Nitrite/sulphite reductase iron-sulphur/sirohaem-binding site [PR00397] (71-89)
  IPR006066 Nitrite/sulphite reductase iron-sulphur/sirohaem-binding site [PR00397] (120-138)
  IPR006066 Nitrite/sulphite reductase iron-sulphur/sirohaem-binding site [PS00365] (120-136)
  IPR006067 Nitrite/sulphite reductase 4Fe-4S domain [PF01077] (72-209)
  IPR045169 Nitrite and sulphite reductase 4Fe-4S domain containing protein [PTHR11493] (59-213)
  IPR045854 Nitrite and sulphite reductase 4Fe-4S domain-like superfamily [G3DSA:3.30.413.10] (67-217)
  IPR045854 Nitrite and sulphite reductase 4Fe-4S domain-like superfamily [SSF56014] (69-217)

Organism: Sesamum radiatum (NCBI:txid300843)

Foldseek 3Di:
DDDDDDDDDDDDPPDDVVDDDPPPDPPQDDVDNDDDPDPQPDPDDDDPDDDDDDPDDPVDDPCVPPQQQVRQEEWDCAPDPPPQFAEGTPVCVVVVVVVLQVLCVVLPHDSNAYFREYEYRAPPCPRVQQQGQWRWHRDHYQFTFIWHQHDPVSPDTTDGQDGGHHNVCVSLLSNQLSNCCVVVPDVPDHSNNVDVVCDSVNSNVSSVPDPDDPPPPPPPPDDDDDDPVVLVVLQVVQVVVVHGSVVSVVVVVVVVVVVPPDD

Radius of gyration: 28.68 Å; chains: 1; bounding box: 79×56×90 Å